Protein AF-A0A7W9W8P9-F1 (afdb_monomer_lite)

pLDDT: mean 71.67, std 17.8, range [28.78, 95.88]

Organism: Armatimonas rosea (NCBI:txid685828)

Foldseek 3Di:
DDDDDDDDDDDDDDPPDDDDADPWKKFKDQPVGHGQWDDPFLATAGEIESDQVVRVVCVVVSCVVPVPSPDIHMDIDDLVNVVLRHQWYWYQYPVRDTDIDGSDPPPPPPPVLAAADAQWFKFKFFAWDDDDPPDPDIDGGDGDWDQDPVPRATAGETERDDVVRVVVQVVCCVVPVTDMDMDIDGLVPDDQRHWHFYQYPSRDTDIGRSVSNVVRND

Sequence (218 aa):
MSDELPAPDGFPELPPAPPELPDTLYTIRYDYGTPFSYGPIGQEVAWVFASEELAQSSIAEALEAEPDAGELSASEVTLEELADRFPMVLFVDTTGNLWPLVLQQAEPLESPDDTPLPDEPYALFVHGGGIDRYLEEPREGDWVVHRDDDEEIDYVLFFEDLDTAEQILADFIEATGESAEVRRTRADTLTEDQGVRYYHASGHIEDLPRKEYLRRCR

Secondary structure (DSSP, 8-state):
----PPP-S-PPPPPPPPPPPPSSEEEEEETTSPBPEESSTTS-EEEEESSHHHHHHHHHHHHHH-TTS--EEEEEE-HHHHHTT-SEEEEE-TTS-EEEEE-S-------GGGPPPPSS-EEEEETT--S-TT-SS--S-EEPEEEPTTT--EEEEEESSHHHHHHHHHHHHHHH---EEEEE--GGG--TTEEEEEE-TTS-EEEEEHHHHHHHT-

Radius of gyration: 22.75 Å; chains: 1; bounding box: 57×68×53 Å

Structure (mmCIF, N/CA/C/O backbone):
data_AF-A0A7W9W8P9-F1
#
_entry.id   AF-A0A7W9W8P9-F1
#
loop_
_atom_site.group_PDB
_atom_site.id
_atom_site.type_symbol
_atom_site.label_atom_id
_atom_site.label_alt_id
_atom_site.label_comp_id
_atom_site.label_asym_id
_atom_site.label_entity_id
_atom_site.label_seq_id
_atom_site.pdbx_PDB_ins_code
_atom_site.Cartn_x
_atom_site.Cartn_y
_atom_site.Cartn_z
_atom_site.occupancy
_atom_site.B_iso_or_equiv
_atom_site.auth_seq_id
_atom_site.auth_comp_id
_atom_site.auth_asym_id
_atom_site.auth_atom_id
_atom_site.pdbx_PDB_model_num
ATOM 1 N N . MET A 1 1 ? 43.157 -41.659 16.996 1.00 40.56 1 MET A N 1
ATOM 2 C CA . MET A 1 1 ? 43.062 -40.389 17.734 1.00 40.56 1 MET A CA 1
ATOM 3 C C . MET A 1 1 ? 42.411 -39.434 16.767 1.00 40.56 1 MET A C 1
ATOM 5 O O . MET A 1 1 ? 43.063 -39.038 15.813 1.00 40.56 1 MET A O 1
ATOM 9 N N . SER A 1 2 ? 41.099 -39.271 16.894 1.00 39.62 2 SER A N 1
ATOM 10 C CA . SER A 1 2 ? 40.335 -38.346 16.065 1.00 39.62 2 SER A CA 1
ATOM 11 C C . SER A 1 2 ? 40.259 -37.052 16.858 1.00 39.62 2 SER A C 1
ATOM 13 O O . SER A 1 2 ? 39.676 -37.048 17.938 1.00 39.62 2 SER A O 1
ATOM 15 N N . ASP A 1 3 ? 40.937 -36.018 16.370 1.00 44.12 3 ASP A N 1
ATOM 16 C CA . ASP A 1 3 ? 40.757 -34.644 16.828 1.00 44.12 3 ASP A CA 1
ATOM 17 C C . ASP A 1 3 ? 39.321 -34.222 16.484 1.00 44.12 3 ASP A C 1
ATOM 19 O O . ASP A 1 3 ? 38.992 -34.006 15.316 1.00 44.12 3 ASP A O 1
ATOM 23 N N . GLU A 1 4 ? 38.448 -34.161 17.490 1.00 45.56 4 GLU A N 1
ATOM 24 C CA . GLU A 1 4 ? 37.222 -33.369 17.413 1.00 45.56 4 GLU A CA 1
ATOM 25 C C . GLU A 1 4 ? 37.638 -31.897 17.442 1.00 45.56 4 GLU A C 1
ATOM 27 O O . GLU A 1 4 ? 38.143 -31.394 18.447 1.00 45.56 4 GLU A O 1
ATOM 32 N N . LEU A 1 5 ? 37.469 -31.213 16.311 1.00 45.84 5 LEU A N 1
ATOM 33 C CA . LEU A 1 5 ? 37.564 -29.760 16.262 1.00 45.84 5 LEU A CA 1
ATOM 34 C C . LEU A 1 5 ? 36.451 -29.175 17.149 1.00 45.84 5 LEU A C 1
ATOM 36 O O . LEU A 1 5 ? 35.310 -29.631 17.041 1.00 45.84 5 LEU A O 1
ATOM 40 N N . PRO A 1 6 ? 36.737 -28.176 18.004 1.00 48.69 6 PRO A N 1
ATOM 41 C CA . PRO A 1 6 ? 35.694 -27.506 18.766 1.00 48.69 6 PRO A CA 1
ATOM 42 C C . PRO A 1 6 ? 34.707 -26.848 17.798 1.00 48.69 6 PRO A C 1
ATOM 44 O O . PRO A 1 6 ? 35.115 -26.180 16.842 1.00 48.69 6 PRO A O 1
ATOM 47 N N . ALA A 1 7 ? 33.412 -27.059 18.037 1.00 48.22 7 ALA A N 1
ATOM 48 C CA . ALA A 1 7 ? 32.367 -26.330 17.335 1.00 48.22 7 ALA A CA 1
ATOM 49 C C . ALA A 1 7 ? 32.608 -24.821 17.533 1.00 48.22 7 ALA A C 1
ATOM 51 O O . ALA A 1 7 ? 32.905 -24.408 18.656 1.00 48.22 7 ALA A O 1
ATOM 52 N N . PRO A 1 8 ? 32.546 -24.001 16.471 1.00 44.84 8 PRO A N 1
ATOM 53 C CA . PRO A 1 8 ? 32.731 -22.567 16.609 1.00 44.84 8 PRO A CA 1
ATOM 54 C C . PRO A 1 8 ? 31.599 -21.988 17.466 1.00 44.84 8 PRO A C 1
ATOM 56 O O . PRO A 1 8 ? 30.437 -21.991 17.057 1.00 44.84 8 PRO A O 1
ATOM 59 N N . ASP A 1 9 ? 31.954 -21.496 18.654 1.00 50.25 9 ASP A N 1
ATOM 60 C CA . ASP A 1 9 ? 31.123 -20.588 19.441 1.00 50.25 9 ASP A CA 1
ATOM 61 C C . ASP A 1 9 ? 30.829 -19.349 18.585 1.00 50.25 9 ASP A C 1
ATOM 63 O O . ASP A 1 9 ? 31.749 -18.614 18.216 1.00 50.25 9 ASP A O 1
ATOM 67 N N . GLY A 1 10 ? 29.557 -19.128 18.248 1.00 44.62 10 GLY A N 1
ATOM 68 C CA . GLY A 1 10 ? 29.134 -17.923 17.528 1.00 44.62 10 GLY A CA 1
ATOM 69 C C . GLY A 1 10 ? 28.178 -18.124 16.356 1.00 44.62 10 GLY A C 1
ATOM 70 O O . GLY A 1 10 ? 28.151 -17.275 15.467 1.00 44.62 10 GLY A O 1
ATOM 71 N N . PHE A 1 11 ? 27.377 -19.193 16.325 1.00 39.25 11 PHE A N 1
ATOM 72 C CA . PHE A 1 11 ? 26.148 -19.115 15.535 1.00 39.25 11 PHE A CA 1
ATOM 73 C C . PHE A 1 11 ? 25.210 -18.109 16.216 1.00 39.25 11 PHE A C 1
ATOM 75 O O . PHE A 1 11 ? 25.044 -18.210 17.435 1.00 39.25 11 PHE A O 1
ATOM 82 N N . PRO A 1 12 ? 24.622 -17.138 15.485 1.00 38.53 12 PRO A N 1
ATOM 83 C CA . PRO A 1 12 ? 23.528 -16.352 16.038 1.00 38.53 12 PRO A CA 1
ATOM 84 C C . PRO A 1 12 ? 22.486 -17.337 16.562 1.00 38.53 12 PRO A C 1
ATOM 86 O O . PRO A 1 12 ? 22.187 -18.328 15.886 1.00 38.53 12 PRO A O 1
ATOM 89 N N . GLU A 1 13 ? 22.008 -17.113 17.789 1.00 43.75 13 GLU A N 1
ATOM 90 C CA . GLU A 1 13 ? 20.882 -17.874 18.322 1.00 43.75 13 GLU A CA 1
ATOM 91 C C . GLU A 1 13 ? 19.808 -17.900 17.236 1.00 43.75 13 GLU A C 1
ATOM 93 O O . GLU A 1 13 ? 19.491 -16.864 16.642 1.00 43.75 13 GLU A O 1
ATOM 98 N N . LEU A 1 14 ? 19.337 -19.106 16.897 1.00 38.88 14 LEU A N 1
ATOM 99 C CA . LEU A 1 14 ? 18.227 -19.253 15.963 1.00 38.88 14 LEU A CA 1
ATOM 100 C C . LEU A 1 14 ? 17.126 -18.287 16.415 1.00 38.88 14 LEU A C 1
ATOM 102 O O . LEU A 1 14 ? 16.893 -18.207 17.628 1.00 38.88 14 LEU A O 1
ATOM 106 N N . PRO A 1 15 ? 16.485 -17.548 15.488 1.00 48.19 15 PRO A N 1
ATOM 107 C CA . PRO A 1 15 ? 15.411 -16.647 15.865 1.00 48.19 15 PRO A CA 1
ATOM 108 C C . PRO A 1 15 ? 14.427 -17.430 16.740 1.00 48.19 15 PRO A C 1
ATOM 110 O O . PRO A 1 15 ? 14.167 -18.607 16.446 1.00 48.19 15 PRO A O 1
ATOM 113 N N . PRO A 1 16 ? 13.958 -16.837 17.850 1.00 57.34 16 PRO A N 1
ATOM 114 C CA . PRO A 1 16 ? 13.063 -17.533 18.757 1.00 57.34 16 PRO A CA 1
ATOM 115 C C . PRO A 1 16 ? 11.879 -18.091 17.960 1.00 57.34 16 PRO A C 1
ATOM 117 O O . PRO A 1 16 ? 11.466 -17.515 16.953 1.00 57.34 16 PRO A O 1
ATOM 120 N N . ALA A 1 17 ? 11.389 -19.269 18.353 1.00 57.03 17 ALA A N 1
ATOM 121 C CA . ALA A 1 17 ? 10.249 -19.876 17.675 1.00 57.03 17 ALA A CA 1
ATOM 122 C C . ALA A 1 17 ? 9.079 -18.874 17.650 1.00 57.03 17 ALA A C 1
ATOM 124 O O . ALA A 1 17 ? 8.892 -18.174 18.651 1.00 57.03 17 ALA A O 1
ATOM 125 N N . PRO A 1 18 ? 8.316 -18.790 16.543 1.00 61.03 18 PRO A N 1
ATOM 126 C CA . PRO A 1 18 ? 7.194 -17.868 16.458 1.00 61.03 18 PRO A CA 1
ATOM 127 C C . PRO A 1 18 ? 6.224 -18.126 17.621 1.00 61.03 18 PRO A C 1
ATOM 129 O O . PRO A 1 18 ? 6.000 -19.291 17.975 1.00 61.03 18 PRO A O 1
ATOM 132 N N . PRO A 1 19 ? 5.678 -17.068 18.240 1.00 73.06 19 PRO A N 1
ATOM 133 C CA . PRO A 1 19 ? 4.784 -17.203 19.376 1.00 73.06 19 PRO A CA 1
ATOM 134 C C . PRO A 1 19 ? 3.497 -17.900 18.936 1.00 73.06 19 PRO A C 1
ATOM 136 O O . PRO A 1 19 ? 3.031 -17.725 17.808 1.00 73.06 19 PRO A O 1
ATOM 139 N N . GLU A 1 20 ? 2.901 -18.680 19.838 1.00 81.12 20 GLU A N 1
ATOM 140 C CA . GLU A 1 20 ? 1.523 -19.124 19.639 1.00 81.12 20 GLU A CA 1
ATOM 141 C C . GLU A 1 20 ? 0.617 -17.890 19.618 1.00 81.12 20 GLU A C 1
ATOM 143 O O . GLU A 1 20 ? 0.662 -17.055 20.527 1.00 81.12 20 GLU A O 1
ATOM 148 N N . LEU A 1 21 ? -0.175 -17.757 18.555 1.00 85.12 21 LEU A N 1
ATOM 149 C CA . LEU A 1 21 ? -1.094 -16.638 18.413 1.00 85.12 21 LEU A CA 1
ATOM 150 C C . LEU A 1 21 ? -2.281 -16.813 19.368 1.00 85.12 21 LEU A C 1
ATOM 152 O O . LEU A 1 21 ? -2.798 -17.927 19.488 1.00 85.12 21 LEU A O 1
ATOM 156 N N . PRO A 1 22 ? -2.731 -15.740 20.037 1.00 85.88 22 PRO A N 1
ATOM 157 C CA . PRO A 1 22 ? -3.942 -15.789 20.843 1.00 85.88 22 PRO A CA 1
ATOM 158 C C . PRO A 1 22 ? -5.186 -15.988 19.965 1.00 85.88 22 PRO A C 1
ATOM 160 O O . PRO A 1 22 ? -5.206 -15.612 18.794 1.00 85.88 22 PRO A O 1
ATOM 163 N N . ASP A 1 23 ? -6.254 -16.524 20.566 1.00 83.69 23 ASP A N 1
ATOM 164 C CA . ASP A 1 23 ? -7.549 -16.744 19.895 1.00 83.69 23 ASP A CA 1
ATOM 165 C C . ASP A 1 23 ? -8.208 -15.440 19.413 1.00 83.69 23 ASP A C 1
ATOM 167 O O . ASP A 1 23 ? -9.091 -15.456 18.557 1.00 83.69 23 ASP A O 1
ATOM 171 N N . THR A 1 24 ? -7.818 -14.306 19.996 1.00 91.00 24 THR A N 1
ATOM 172 C CA . THR A 1 24 ? -8.344 -12.980 19.670 1.00 91.00 24 THR A CA 1
ATOM 173 C C . THR A 1 24 ? -7.184 -12.033 19.435 1.00 91.00 24 THR A C 1
ATOM 175 O O . THR A 1 24 ? -6.288 -11.915 20.272 1.00 91.00 24 THR A O 1
ATOM 178 N N . LEU A 1 25 ? -7.218 -11.364 18.290 1.00 94.38 25 LEU A N 1
ATOM 179 C CA . LEU A 1 25 ? -6.218 -10.404 17.859 1.00 94.38 25 LEU A CA 1
ATOM 180 C C . LEU A 1 25 ? -6.859 -9.027 17.758 1.00 94.38 25 LEU A C 1
ATOM 182 O O . LEU A 1 25 ? -8.061 -8.904 17.518 1.00 94.38 25 LEU A O 1
ATOM 186 N N . TYR A 1 26 ? -6.040 -7.997 17.926 1.00 95.88 26 TYR A N 1
ATOM 187 C CA . TYR A 1 26 ? -6.480 -6.611 17.863 1.00 95.88 26 TYR A CA 1
ATOM 188 C C . TYR A 1 26 ? -5.662 -5.840 16.837 1.00 95.88 26 TYR A C 1
ATOM 190 O O . TYR A 1 26 ? -4.506 -6.160 16.594 1.00 95.88 26 TYR A O 1
ATOM 198 N N . THR A 1 27 ? -6.240 -4.808 16.244 1.00 95.25 27 THR A N 1
ATOM 199 C CA . THR A 1 27 ? -5.530 -3.850 15.392 1.00 95.25 27 THR A CA 1
ATOM 200 C C . THR A 1 27 ? -5.979 -2.435 15.731 1.00 95.25 27 THR A C 1
ATOM 202 O O . THR A 1 27 ? -7.024 -2.238 16.362 1.00 95.25 27 THR A O 1
ATOM 205 N N . ILE A 1 28 ? -5.180 -1.452 15.333 1.00 94.19 28 ILE A N 1
ATOM 206 C CA . ILE A 1 28 ? -5.564 -0.043 15.382 1.00 94.19 28 ILE A CA 1
ATOM 207 C C . ILE A 1 28 ? -6.275 0.260 14.064 1.00 94.19 28 ILE A C 1
ATOM 209 O O . ILE A 1 28 ? -5.798 -0.149 13.012 1.00 94.19 28 ILE A O 1
ATOM 213 N N . ARG A 1 29 ? -7.420 0.938 14.103 1.00 90.69 29 ARG A N 1
ATOM 214 C CA . ARG A 1 29 ? -8.179 1.341 12.915 1.00 90.69 29 ARG A CA 1
ATOM 215 C C . ARG A 1 29 ? -8.434 2.838 12.916 1.00 90.69 29 ARG A C 1
ATOM 217 O O . ARG A 1 29 ? -8.642 3.423 13.981 1.00 90.69 29 ARG A O 1
ATOM 224 N N . TYR A 1 30 ? -8.499 3.405 11.718 1.00 85.19 30 TYR A N 1
ATOM 225 C CA . TYR A 1 30 ? -9.109 4.709 11.485 1.00 85.19 30 TYR A CA 1
ATOM 226 C C . TYR A 1 30 ? -10.620 4.656 11.776 1.00 85.19 30 TYR A C 1
ATOM 228 O O . TYR A 1 30 ? -11.230 3.581 11.799 1.00 85.19 30 TYR A O 1
ATOM 236 N N . ASP A 1 31 ? -11.244 5.815 11.965 1.00 82.06 31 ASP A N 1
ATOM 237 C CA . ASP A 1 31 ? -12.684 5.977 12.213 1.00 82.06 31 ASP A CA 1
ATOM 238 C C . ASP A 1 31 ? -13.577 5.396 11.096 1.00 82.06 31 ASP A C 1
ATOM 240 O O . ASP A 1 31 ? -14.677 4.906 11.365 1.00 82.06 31 ASP A O 1
ATOM 244 N N . TYR A 1 32 ? -13.087 5.362 9.855 1.00 77.31 32 TYR A N 1
ATOM 245 C CA . TYR A 1 32 ? -13.731 4.697 8.715 1.00 77.31 32 TYR A CA 1
ATOM 246 C C . TYR A 1 32 ? -13.494 3.171 8.650 1.00 77.31 32 TYR A C 1
ATOM 248 O O . TYR A 1 32 ? -13.954 2.514 7.715 1.00 77.31 32 TYR A O 1
ATOM 256 N N . GLY A 1 33 ? -12.836 2.577 9.655 1.00 75.81 33 GLY A N 1
ATOM 257 C CA . GLY A 1 33 ? -12.759 1.125 9.869 1.00 75.81 33 GLY A CA 1
ATOM 258 C C . GLY A 1 33 ? -11.600 0.403 9.172 1.00 75.81 33 GLY A C 1
ATOM 259 O O . GLY A 1 33 ? -11.506 -0.826 9.270 1.00 75.81 33 GLY A O 1
ATOM 260 N N . THR A 1 34 ? -10.715 1.137 8.503 1.00 82.00 34 THR A N 1
ATOM 261 C CA . THR A 1 34 ? -9.504 0.599 7.865 1.00 82.00 34 THR A CA 1
ATOM 262 C C . THR A 1 34 ? -8.400 0.364 8.902 1.00 82.00 34 THR A C 1
ATOM 264 O O . THR A 1 34 ? -8.221 1.222 9.766 1.00 82.00 34 THR A O 1
ATOM 267 N N . PRO A 1 35 ? -7.650 -0.754 8.848 1.00 86.12 35 PRO A N 1
ATOM 268 C CA . PRO A 1 35 ? -6.481 -0.957 9.703 1.00 86.12 35 PRO A CA 1
ATOM 269 C C . PRO A 1 35 ? -5.397 0.095 9.465 1.00 86.12 35 PRO A C 1
ATOM 271 O O . PRO A 1 35 ? -5.088 0.424 8.323 1.00 86.12 35 PRO A O 1
ATOM 274 N N . PHE A 1 36 ? -4.801 0.579 10.548 1.00 84.88 36 PHE A N 1
ATOM 275 C CA . PHE A 1 36 ? -3.601 1.397 10.519 1.00 84.88 36 PHE A CA 1
ATOM 276 C C . PHE A 1 36 ? -2.436 0.556 9.994 1.00 84.88 36 PHE A C 1
ATOM 278 O O . PHE A 1 36 ? -2.164 -0.548 10.488 1.00 84.88 36 PHE A O 1
ATOM 285 N N . SER A 1 37 ? -1.748 1.081 8.989 1.00 85.06 37 SER A N 1
ATOM 286 C CA . SER A 1 37 ? -0.646 0.401 8.323 1.00 85.06 37 SER A CA 1
ATOM 287 C C . SER A 1 37 ? 0.485 1.362 8.016 1.00 85.06 37 SER A C 1
ATOM 289 O O . SER A 1 37 ? 0.267 2.552 7.829 1.00 85.06 37 SER A O 1
ATOM 291 N N . TYR A 1 38 ? 1.699 0.827 7.936 1.00 72.75 38 TYR A N 1
ATOM 292 C CA . TYR A 1 38 ? 2.885 1.599 7.593 1.00 72.75 38 TYR A CA 1
ATOM 293 C C . TYR A 1 38 ? 3.541 1.043 6.334 1.00 72.75 38 TYR A C 1
ATOM 295 O O . TYR A 1 38 ? 3.633 -0.174 6.173 1.00 72.75 38 TYR A O 1
ATOM 303 N N . GLY A 1 39 ? 4.038 1.928 5.476 1.00 64.19 39 GLY A N 1
ATOM 304 C CA . GLY A 1 39 ? 4.754 1.570 4.254 1.00 64.19 39 GLY A CA 1
ATOM 305 C C . GLY A 1 39 ? 4.183 2.259 3.016 1.00 64.19 39 GLY A C 1
ATOM 306 O O . GLY A 1 39 ? 3.125 2.884 3.089 1.00 64.19 39 GLY A O 1
ATOM 307 N N . PRO A 1 40 ? 4.891 2.180 1.878 1.00 52.88 40 PRO A N 1
ATOM 308 C CA . PRO A 1 40 ? 4.353 2.656 0.615 1.00 52.88 40 PRO A CA 1
ATOM 309 C C . PRO A 1 40 ? 3.135 1.812 0.215 1.00 52.88 40 PRO A C 1
ATOM 311 O O . PRO A 1 40 ? 3.049 0.629 0.555 1.00 52.88 40 PRO A O 1
ATOM 314 N N . ILE A 1 41 ? 2.208 2.427 -0.524 1.00 54.69 41 ILE A N 1
ATOM 315 C CA . ILE A 1 41 ? 1.018 1.766 -1.083 1.00 54.69 41 ILE A CA 1
ATOM 316 C C . ILE A 1 41 ? 1.440 0.447 -1.751 1.00 54.69 41 ILE A C 1
ATOM 318 O O . ILE A 1 41 ? 2.470 0.393 -2.418 1.00 54.69 41 ILE A O 1
ATOM 322 N N . GLY A 1 42 ? 0.699 -0.640 -1.526 1.00 55.47 42 GLY A N 1
ATOM 323 C CA . GLY A 1 42 ? 1.027 -1.960 -2.087 1.00 55.47 42 GLY A CA 1
ATOM 324 C C . GLY A 1 42 ? 2.121 -2.749 -1.350 1.00 55.47 42 GLY A C 1
ATOM 325 O O . GLY A 1 42 ? 2.296 -3.942 -1.591 1.00 55.47 42 GLY A O 1
ATOM 326 N N . GLN A 1 43 ? 2.832 -2.120 -0.409 1.00 62.88 43 GLN A N 1
ATOM 327 C CA . GLN A 1 43 ? 3.733 -2.781 0.548 1.00 62.88 43 GLN A CA 1
ATOM 328 C C . GLN A 1 43 ? 3.386 -2.412 1.996 1.00 62.88 43 GLN A C 1
ATOM 330 O O . GLN A 1 43 ? 4.227 -2.483 2.893 1.00 62.88 43 GLN A O 1
ATOM 335 N N . GLU A 1 44 ? 2.143 -1.988 2.211 1.00 75.62 44 GLU A N 1
ATOM 336 C CA . GLU A 1 44 ? 1.617 -1.623 3.516 1.00 75.62 44 GLU A CA 1
ATOM 337 C C . GLU A 1 44 ? 1.708 -2.817 4.473 1.00 75.62 44 GLU A C 1
ATOM 339 O O . GLU A 1 44 ? 1.385 -3.956 4.127 1.00 75.62 44 GLU A O 1
ATOM 344 N N . VAL A 1 45 ? 2.118 -2.547 5.708 1.00 79.56 45 VAL A N 1
ATOM 345 C CA . VAL A 1 45 ? 2.182 -3.543 6.773 1.00 79.56 45 VAL A CA 1
ATOM 346 C C . VAL A 1 45 ? 1.251 -3.116 7.894 1.00 79.56 45 VAL A C 1
ATOM 348 O O . VAL A 1 45 ? 1.472 -2.090 8.542 1.00 79.56 45 VAL A O 1
ATOM 351 N N . ALA A 1 46 ? 0.205 -3.907 8.131 1.00 87.25 46 ALA A N 1
ATOM 352 C CA . ALA A 1 46 ? -0.703 -3.681 9.248 1.00 87.25 46 ALA A CA 1
ATOM 353 C C . ALA A 1 46 ? -0.111 -4.196 10.565 1.00 87.25 46 ALA A C 1
ATOM 355 O O . ALA A 1 46 ? 0.630 -5.186 10.600 1.00 87.25 46 ALA A O 1
ATOM 356 N N . TRP A 1 47 ? -0.473 -3.531 11.660 1.00 89.94 47 TRP A N 1
ATOM 357 C CA . TRP A 1 47 ? -0.084 -3.928 13.011 1.00 89.94 47 TRP A CA 1
ATOM 358 C C . TRP A 1 47 ? -1.186 -4.747 13.670 1.00 89.94 47 TRP A C 1
ATOM 360 O O . TRP A 1 47 ? -2.361 -4.373 13.657 1.00 89.94 47 TRP A O 1
ATOM 370 N N . VAL A 1 48 ? -0.795 -5.860 14.280 1.00 93.31 48 VAL A N 1
ATOM 371 C CA . VAL A 1 48 ? -1.688 -6.768 14.994 1.00 93.31 48 VAL A CA 1
ATOM 372 C C . VAL A 1 48 ? -1.151 -6.975 16.400 1.00 93.31 48 VAL A C 1
ATOM 374 O O . VAL A 1 48 ? 0.037 -7.189 16.589 1.00 93.31 48 VAL A O 1
ATOM 377 N N . PHE A 1 49 ? -2.011 -6.938 17.403 1.00 94.62 49 PHE A N 1
ATOM 378 C CA . PHE A 1 49 ? -1.638 -6.962 18.809 1.00 94.62 49 PHE A CA 1
ATOM 379 C C . PHE A 1 49 ? -2.276 -8.157 19.506 1.00 94.62 49 PHE A C 1
ATOM 381 O O . PHE A 1 49 ? -3.423 -8.521 19.235 1.00 94.62 49 PHE A O 1
ATOM 388 N N . ALA A 1 50 ? -1.543 -8.738 20.453 1.00 93.38 50 ALA A N 1
ATOM 389 C CA . ALA A 1 50 ? -2.022 -9.851 21.266 1.00 93.38 50 ALA A CA 1
ATOM 390 C C . ALA A 1 50 ? -3.141 -9.470 22.255 1.00 93.38 50 ALA A C 1
ATOM 392 O O . ALA A 1 50 ? -3.790 -10.356 22.811 1.00 93.38 50 ALA A O 1
ATOM 393 N N . SER A 1 51 ? -3.350 -8.176 22.523 1.00 93.62 51 SER A N 1
ATOM 394 C CA . SER A 1 51 ? -4.401 -7.688 23.419 1.00 93.62 51 SER A CA 1
ATOM 395 C C . SER A 1 51 ? -4.884 -6.285 23.046 1.00 93.62 51 SER A C 1
ATOM 397 O O . SER A 1 51 ? -4.151 -5.494 22.450 1.00 93.62 51 SER A O 1
ATOM 399 N N . GLU A 1 52 ? -6.114 -5.965 23.456 1.00 94.88 52 GLU A N 1
ATOM 400 C CA . GLU A 1 52 ? -6.706 -4.635 23.279 1.00 94.88 52 GLU A CA 1
ATOM 401 C C . GLU A 1 52 ? -5.894 -3.549 23.996 1.00 94.88 52 GLU A C 1
ATOM 403 O O . GLU A 1 52 ? -5.665 -2.482 23.441 1.00 94.88 52 GLU A O 1
ATOM 408 N N . GLU A 1 53 ? -5.417 -3.831 25.213 1.00 94.00 53 GLU A N 1
ATOM 409 C CA . GLU A 1 53 ? -4.626 -2.890 26.018 1.00 94.00 53 GLU A CA 1
ATOM 410 C C . GLU A 1 53 ? -3.336 -2.477 25.301 1.00 94.00 53 GLU A C 1
ATOM 412 O O . GLU A 1 53 ? -2.989 -1.296 25.295 1.00 94.00 53 GLU A O 1
ATOM 417 N N . LEU A 1 54 ? -2.658 -3.428 24.645 1.00 93.50 54 LEU A N 1
ATOM 418 C CA . LEU A 1 54 ? -1.469 -3.131 23.849 1.00 93.50 54 LEU A CA 1
ATOM 419 C C . LEU A 1 54 ? -1.816 -2.248 22.654 1.00 93.50 54 LEU A C 1
ATOM 421 O O . LEU A 1 54 ? -1.204 -1.193 22.497 1.00 93.50 54 LEU A O 1
ATOM 425 N N . ALA A 1 55 ? -2.838 -2.623 21.880 1.00 93.00 55 ALA A N 1
ATOM 426 C CA . ALA A 1 55 ? -3.299 -1.825 20.747 1.00 93.00 55 ALA A CA 1
ATOM 427 C C . ALA A 1 55 ? -3.662 -0.392 21.175 1.00 93.00 55 ALA A C 1
ATOM 429 O O . ALA A 1 55 ? -3.222 0.564 20.546 1.00 93.00 55 ALA A O 1
ATOM 430 N N . GLN A 1 56 ? -4.396 -0.229 22.283 1.00 94.50 56 GLN A N 1
ATOM 431 C CA . GLN A 1 56 ? -4.752 1.082 22.834 1.00 94.50 56 GLN A CA 1
ATOM 432 C C . GLN A 1 56 ? -3.519 1.885 23.264 1.00 94.50 56 GLN A C 1
ATOM 434 O O . GLN A 1 56 ? -3.443 3.083 22.996 1.00 94.50 56 GLN A O 1
ATOM 439 N N . SER A 1 57 ? -2.546 1.240 23.915 1.00 93.06 57 SER A N 1
ATOM 440 C CA . SER A 1 57 ? -1.317 1.904 24.361 1.00 93.06 57 SER A CA 1
ATOM 441 C C . SER A 1 57 ? -0.439 2.386 23.200 1.00 93.06 57 SER A C 1
ATOM 443 O O . SER A 1 57 ? 0.246 3.396 23.341 1.00 93.06 57 SER A O 1
ATOM 445 N N . SER A 1 58 ? -0.526 1.725 22.042 1.00 91.56 58 SER A N 1
ATOM 446 C CA . SER A 1 58 ? 0.222 2.064 20.827 1.00 91.56 58 SER A CA 1
ATOM 447 C C . SER A 1 58 ? -0.460 3.118 19.945 1.00 91.56 58 SER A C 1
ATOM 449 O O . SER A 1 58 ? 0.160 3.598 19.001 1.00 91.56 58 SER A O 1
ATOM 451 N N . ILE A 1 59 ? -1.696 3.544 20.249 1.00 92.31 59 ILE A N 1
ATOM 452 C CA . ILE A 1 59 ? -2.390 4.596 19.477 1.00 92.31 59 ILE A CA 1
ATOM 453 C C . ILE A 1 59 ? -1.607 5.912 19.495 1.00 92.31 59 ILE A C 1
ATOM 455 O O . ILE A 1 59 ? -1.530 6.595 18.479 1.00 92.31 59 ILE A O 1
ATOM 459 N N . ALA A 1 60 ? -1.012 6.275 20.635 1.00 89.38 60 ALA A N 1
ATOM 460 C CA . ALA A 1 60 ? -0.225 7.501 20.730 1.00 89.38 60 ALA A CA 1
ATOM 461 C C . ALA A 1 60 ? 0.988 7.467 19.786 1.00 89.38 60 ALA A C 1
ATOM 463 O O . ALA A 1 60 ? 1.246 8.449 19.101 1.00 89.38 60 ALA A O 1
ATOM 464 N N . GLU A 1 61 ? 1.679 6.328 19.704 1.00 87.19 61 GLU A N 1
ATOM 465 C CA . GLU A 1 61 ? 2.813 6.138 18.791 1.00 87.19 61 GLU A CA 1
ATOM 466 C C . GLU A 1 61 ? 2.360 6.144 17.322 1.00 87.19 61 GLU A C 1
ATOM 468 O O . GLU A 1 61 ? 3.019 6.749 16.479 1.00 87.19 61 GLU A O 1
ATOM 473 N N . ALA A 1 62 ? 1.204 5.545 17.017 1.00 85.94 62 ALA A N 1
ATOM 474 C CA . ALA A 1 62 ? 0.608 5.596 15.682 1.00 85.94 62 ALA A CA 1
ATOM 475 C C . ALA A 1 62 ? 0.276 7.039 15.253 1.00 85.94 62 ALA A C 1
ATOM 477 O O . ALA A 1 62 ? 0.607 7.438 14.141 1.00 85.94 62 ALA A O 1
ATOM 478 N N . LEU A 1 63 ? -0.293 7.850 16.153 1.00 86.25 63 LEU A N 1
ATOM 479 C CA . LEU A 1 63 ? -0.562 9.274 15.909 1.00 86.25 63 LEU A CA 1
ATOM 480 C C . LEU A 1 63 ? 0.717 10.118 15.820 1.00 86.25 63 LEU A C 1
ATOM 482 O O . LEU A 1 63 ? 0.731 11.139 15.143 1.00 86.25 63 LEU A O 1
ATOM 486 N N . GLU A 1 64 ? 1.797 9.737 16.504 1.00 85.38 64 GLU A N 1
ATOM 487 C CA . GLU A 1 64 ? 3.096 10.399 16.333 1.00 85.38 64 GLU A CA 1
ATOM 488 C C . GLU A 1 64 ? 3.707 10.104 14.956 1.00 85.38 64 GLU A C 1
ATOM 490 O O . GLU A 1 64 ? 4.330 10.989 14.365 1.00 85.38 64 GLU A O 1
ATOM 495 N N . ALA A 1 65 ? 3.517 8.885 14.442 1.00 79.62 65 ALA A N 1
ATOM 496 C CA . ALA A 1 65 ? 3.957 8.493 13.106 1.00 79.62 65 ALA A CA 1
ATOM 497 C C . ALA A 1 65 ? 3.105 9.131 11.997 1.00 79.62 65 ALA A C 1
ATOM 499 O O . ALA A 1 65 ? 3.649 9.521 10.964 1.00 79.62 65 ALA A O 1
ATOM 500 N N . GLU A 1 66 ? 1.797 9.277 12.221 1.00 78.50 66 GLU A N 1
ATOM 501 C CA . GLU A 1 66 ? 0.854 9.885 11.281 1.00 78.50 66 GLU A CA 1
ATOM 502 C C . GLU A 1 66 ? -0.047 10.915 11.998 1.00 78.50 66 GLU A C 1
ATOM 504 O O . GLU A 1 66 ? -1.177 10.611 12.387 1.00 78.50 66 GLU A O 1
ATOM 509 N N . PRO A 1 67 ? 0.432 12.162 12.185 1.00 79.25 67 PRO A N 1
ATOM 510 C CA . PRO A 1 67 ? -0.289 13.196 12.941 1.00 79.25 67 PRO A CA 1
ATOM 511 C C . PRO A 1 67 ? -1.647 13.583 12.352 1.00 79.25 67 PRO A C 1
ATOM 513 O O . PRO A 1 67 ? -2.512 14.084 13.073 1.00 79.25 67 PRO A O 1
ATOM 516 N N . ASP A 1 68 ? -1.824 13.355 11.051 1.00 78.50 68 ASP A N 1
ATOM 517 C CA . ASP A 1 68 ? -3.028 13.690 10.294 1.00 78.50 68 ASP A CA 1
ATOM 518 C C . ASP A 1 68 ? -4.018 12.509 10.188 1.00 78.50 68 ASP A C 1
ATOM 520 O O . ASP A 1 68 ? -5.080 12.662 9.589 1.00 78.50 68 ASP A O 1
ATOM 524 N N . ALA A 1 69 ? -3.732 11.366 10.833 1.00 74.81 69 ALA A N 1
ATOM 525 C CA . ALA A 1 69 ? -4.557 10.148 10.809 1.00 74.81 69 ALA A CA 1
ATOM 526 C C . ALA A 1 69 ? -5.975 10.314 11.396 1.00 74.81 69 ALA A C 1
ATOM 528 O O . ALA A 1 69 ? -6.820 9.431 11.256 1.00 74.81 69 ALA A O 1
ATOM 529 N N . GLY A 1 70 ? -6.262 11.424 12.079 1.00 82.31 70 GLY A N 1
ATOM 530 C CA . GLY A 1 70 ? -7.560 11.657 12.710 1.00 82.31 70 GLY A CA 1
ATOM 531 C C . GLY A 1 70 ? -7.766 10.819 13.976 1.00 82.31 70 GLY A C 1
ATOM 532 O O . GLY A 1 70 ? -6.882 10.737 14.830 1.00 82.31 70 GLY A O 1
ATOM 533 N N . GLU A 1 71 ? -8.967 10.262 14.157 1.00 88.56 71 GLU A N 1
ATOM 534 C CA . GLU A 1 71 ? -9.299 9.448 15.332 1.00 88.56 71 GLU A CA 1
ATOM 535 C C . GLU A 1 71 ? -8.959 7.973 15.080 1.00 88.56 71 GLU A C 1
ATOM 537 O O . GLU A 1 71 ? -9.476 7.348 14.154 1.00 88.56 71 GLU A O 1
ATOM 542 N N . LEU A 1 72 ? -8.100 7.415 15.936 1.00 91.00 72 LEU A N 1
ATOM 543 C CA . LEU A 1 72 ? -7.702 6.010 15.907 1.00 91.00 72 LEU A CA 1
ATOM 544 C C . LEU A 1 72 ? -8.324 5.245 17.079 1.00 91.00 72 LEU A C 1
ATOM 546 O O . LEU A 1 72 ? -8.440 5.765 18.191 1.00 91.00 72 LEU A O 1
ATOM 550 N N . SER A 1 73 ? -8.682 3.983 16.849 1.00 93.06 73 SER A N 1
ATOM 551 C CA . SER A 1 73 ? -9.256 3.108 17.878 1.00 93.06 73 SER A CA 1
ATOM 552 C C . SER A 1 73 ? -8.743 1.674 17.779 1.00 93.06 73 SER A C 1
ATOM 554 O O . SER A 1 73 ? -8.423 1.187 16.697 1.00 93.06 73 SER A O 1
ATOM 556 N N . ALA A 1 74 ? -8.664 0.983 18.916 1.00 95.75 74 ALA A N 1
ATOM 557 C CA . ALA A 1 74 ? -8.361 -0.442 18.951 1.00 95.75 74 ALA A CA 1
ATOM 558 C C . ALA A 1 74 ? -9.633 -1.259 18.692 1.00 95.75 74 ALA A C 1
ATOM 560 O O . ALA A 1 74 ? -10.700 -0.947 19.221 1.00 95.75 74 ALA A O 1
ATOM 561 N N . SER A 1 75 ? -9.522 -2.322 17.901 1.00 94.06 75 SER A N 1
ATOM 562 C CA . SER A 1 75 ? -10.645 -3.212 17.589 1.00 94.06 75 SER A CA 1
ATOM 563 C C . SER A 1 75 ? -10.171 -4.635 17.335 1.00 94.06 75 SER A C 1
ATOM 565 O O . SER A 1 75 ? -9.015 -4.851 16.973 1.00 94.06 75 SER A O 1
ATOM 567 N N . GLU A 1 76 ? -11.068 -5.600 17.523 1.00 95.50 76 GLU A N 1
ATOM 568 C CA . GLU A 1 76 ? -10.806 -6.993 17.171 1.00 95.50 76 GLU A CA 1
ATOM 569 C C . GLU A 1 76 ? -10.608 -7.154 15.656 1.00 95.50 76 GLU A C 1
ATOM 571 O O . GLU A 1 76 ? -11.175 -6.42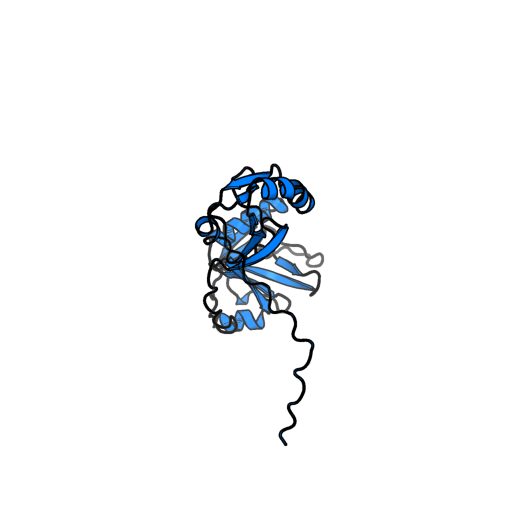4 14.833 1.00 95.50 76 GLU A O 1
ATOM 576 N N . VAL A 1 77 ? -9.776 -8.123 15.287 1.00 92.88 77 VAL A N 1
ATOM 577 C CA . VAL A 1 77 ? -9.490 -8.459 13.896 1.00 92.88 77 VAL A CA 1
ATOM 578 C C . VAL A 1 77 ? -9.177 -9.942 13.763 1.00 92.88 77 VAL A C 1
ATOM 580 O O . VAL A 1 77 ? -8.693 -10.582 14.699 1.00 92.88 77 VAL A O 1
ATOM 583 N N . THR A 1 78 ? -9.420 -10.492 12.579 1.00 89.44 78 THR A N 1
ATOM 584 C CA . THR A 1 78 ? -8.955 -11.831 12.216 1.00 89.44 78 THR A CA 1
ATOM 585 C C . THR A 1 78 ? -7.835 -11.737 11.187 1.00 89.44 78 THR A C 1
ATOM 587 O O . THR A 1 78 ? -7.780 -10.804 10.389 1.00 89.44 78 THR A O 1
ATOM 590 N N . LEU A 1 79 ? -6.929 -12.717 11.173 1.00 86.50 79 LEU A N 1
ATOM 591 C CA . LEU A 1 79 ? -5.904 -12.771 10.127 1.00 86.50 79 LEU A CA 1
ATOM 592 C C . LEU A 1 79 ? -6.511 -12.945 8.730 1.00 86.50 79 LEU A C 1
ATOM 594 O O . LEU A 1 79 ? -5.922 -12.481 7.765 1.00 86.50 79 LEU A O 1
ATOM 598 N N . GLU A 1 80 ? -7.682 -13.580 8.626 1.00 84.25 80 GLU A N 1
ATOM 599 C CA . GLU A 1 80 ? -8.415 -13.741 7.366 1.00 84.25 80 GLU A CA 1
ATOM 600 C C . GLU A 1 80 ? -8.883 -12.388 6.811 1.00 84.25 80 GLU A C 1
ATOM 602 O O . GLU A 1 80 ? -8.665 -12.115 5.639 1.00 84.25 80 GLU A O 1
ATOM 607 N N . GLU A 1 81 ? -9.415 -11.500 7.662 1.00 84.62 81 GLU A N 1
ATOM 608 C CA . GLU A 1 81 ? -9.786 -10.130 7.264 1.00 84.62 81 GLU A CA 1
ATOM 609 C C . GLU A 1 81 ? -8.594 -9.310 6.754 1.00 84.62 81 GLU A C 1
ATOM 611 O O . GLU A 1 81 ? -8.752 -8.463 5.878 1.00 84.62 81 GLU A O 1
ATOM 616 N N . LEU A 1 82 ? -7.405 -9.529 7.320 1.00 84.50 82 LEU A N 1
ATOM 617 C CA . LEU A 1 82 ? -6.195 -8.808 6.924 1.00 84.50 82 LEU A CA 1
ATOM 618 C C . LEU A 1 82 ? -5.540 -9.416 5.688 1.00 84.50 82 LEU A C 1
ATOM 620 O O . LEU A 1 82 ? -4.914 -8.686 4.923 1.00 84.50 82 LEU A O 1
ATOM 624 N N . ALA A 1 83 ? -5.688 -10.725 5.488 1.00 82.00 83 ALA A N 1
ATOM 625 C CA . ALA A 1 83 ? -5.026 -11.444 4.415 1.00 82.00 83 ALA A CA 1
ATOM 626 C C . ALA A 1 83 ? -5.407 -10.909 3.035 1.00 82.00 83 ALA A C 1
ATOM 628 O O . ALA A 1 83 ? -4.553 -10.936 2.166 1.00 82.00 83 ALA A O 1
ATOM 629 N N . ASP A 1 84 ? -6.617 -10.383 2.826 1.00 74.75 84 ASP A N 1
ATOM 630 C CA . ASP A 1 84 ? -7.046 -9.850 1.521 1.00 74.75 84 ASP A CA 1
ATOM 631 C C . ASP A 1 84 ? -6.264 -8.603 1.077 1.00 74.75 84 ASP A C 1
ATOM 633 O O . ASP A 1 84 ? -6.109 -8.370 -0.120 1.00 74.75 84 ASP A O 1
ATOM 637 N N . ARG A 1 85 ? -5.762 -7.804 2.027 1.00 72.19 85 ARG A N 1
ATOM 638 C CA . ARG A 1 85 ? -5.074 -6.533 1.745 1.00 72.19 85 ARG A CA 1
ATOM 639 C C . ARG A 1 85 ? -3.589 -6.562 2.086 1.00 72.19 85 ARG A C 1
ATOM 641 O O . ARG A 1 85 ? -2.797 -5.902 1.423 1.00 72.19 85 ARG A O 1
ATOM 648 N N . PHE A 1 86 ? -3.210 -7.301 3.122 1.00 80.00 86 PHE A N 1
ATOM 649 C CA . PHE A 1 86 ? -1.862 -7.282 3.668 1.00 80.00 86 PHE A CA 1
ATOM 650 C C . PHE A 1 86 ? -1.185 -8.638 3.433 1.00 80.00 86 PHE A C 1
ATOM 652 O O . PHE A 1 86 ? -1.550 -9.624 4.082 1.00 80.00 86 PHE A O 1
ATOM 659 N N . PRO A 1 87 ? -0.161 -8.722 2.560 1.00 75.06 87 PRO A N 1
ATOM 660 C CA . PRO A 1 87 ? 0.589 -9.967 2.372 1.00 75.06 87 PRO A CA 1
ATOM 661 C C . PRO A 1 87 ? 1.339 -10.375 3.652 1.00 75.06 87 PRO A C 1
ATOM 663 O O . PRO A 1 87 ? 1.588 -11.560 3.898 1.00 75.06 87 PRO A O 1
ATOM 666 N N . MET A 1 88 ? 1.668 -9.391 4.495 1.00 80.88 88 MET A N 1
ATOM 667 C CA . MET A 1 88 ? 2.339 -9.554 5.778 1.00 80.88 88 MET A CA 1
ATOM 668 C C . MET A 1 88 ? 1.785 -8.567 6.808 1.00 80.88 88 MET A C 1
ATOM 670 O O . MET A 1 88 ? 1.417 -7.443 6.473 1.00 80.88 88 MET A O 1
ATOM 674 N N . VAL A 1 89 ? 1.792 -8.974 8.076 1.00 87.25 89 VAL A N 1
ATOM 675 C CA . VAL A 1 89 ? 1.493 -8.111 9.224 1.00 87.25 89 VAL A CA 1
ATOM 676 C C . VAL A 1 89 ? 2.598 -8.192 10.271 1.00 87.25 89 VAL A C 1
ATOM 678 O O . VAL A 1 89 ? 3.325 -9.185 10.352 1.00 87.25 89 VAL A O 1
ATOM 681 N N . LEU A 1 90 ? 2.718 -7.154 11.095 1.00 87.75 90 LEU A N 1
ATOM 682 C CA . LEU A 1 90 ? 3.587 -7.154 12.271 1.00 87.75 90 LEU A CA 1
ATOM 683 C C . LEU A 1 90 ? 2.758 -7.474 13.509 1.00 87.75 90 LEU A C 1
ATOM 685 O O . LEU A 1 90 ? 1.897 -6.694 13.909 1.00 87.75 90 LEU A O 1
ATOM 689 N N . PHE A 1 91 ? 3.024 -8.628 14.116 1.00 88.81 91 PHE A N 1
ATOM 690 C CA . PHE A 1 91 ? 2.391 -9.054 15.354 1.00 88.81 91 PHE A CA 1
ATOM 691 C C . PHE A 1 91 ? 3.193 -8.612 16.575 1.00 88.81 91 PHE A C 1
ATOM 693 O O . PHE A 1 91 ? 4.370 -8.942 16.706 1.00 88.81 91 PHE A O 1
ATOM 700 N N . VAL A 1 92 ? 2.536 -7.907 17.489 1.00 88.44 92 VAL A N 1
ATOM 701 C CA . VAL A 1 92 ? 3.068 -7.501 18.788 1.00 88.44 92 VAL A CA 1
ATOM 702 C C . VAL A 1 92 ? 2.562 -8.468 19.853 1.00 88.44 92 VAL A C 1
ATOM 704 O O . VAL A 1 92 ? 1.361 -8.521 20.141 1.00 88.44 92 VAL A O 1
ATOM 707 N N . ASP A 1 93 ? 3.471 -9.241 20.444 1.00 86.94 93 ASP A N 1
ATOM 708 C CA . ASP A 1 93 ? 3.116 -10.185 21.503 1.00 86.94 93 ASP A CA 1
ATOM 709 C C . ASP A 1 93 ? 2.839 -9.484 22.849 1.00 86.94 93 ASP A C 1
ATOM 711 O O . ASP A 1 93 ? 3.076 -8.289 23.027 1.00 86.94 93 ASP A O 1
ATOM 715 N N . THR A 1 94 ? 2.366 -10.238 23.848 1.00 86.56 94 THR A N 1
ATOM 716 C CA . THR A 1 94 ? 2.048 -9.704 25.188 1.00 86.56 94 THR A CA 1
ATOM 717 C C . THR A 1 94 ? 3.249 -9.131 25.944 1.00 86.56 94 THR A C 1
ATOM 719 O O . THR A 1 94 ? 3.080 -8.512 26.992 1.00 86.56 94 THR A O 1
ATOM 722 N N . THR A 1 95 ? 4.467 -9.392 25.472 1.00 84.19 95 THR A N 1
ATOM 723 C CA . THR A 1 95 ? 5.711 -8.880 26.056 1.00 84.19 95 THR A CA 1
ATOM 724 C C . THR A 1 95 ? 6.259 -7.665 25.306 1.00 84.19 95 THR A C 1
ATOM 726 O O . THR A 1 95 ? 7.234 -7.070 25.763 1.00 84.19 95 THR A O 1
ATOM 729 N N . GLY A 1 96 ? 5.616 -7.274 24.201 1.00 76.25 96 GLY A N 1
ATO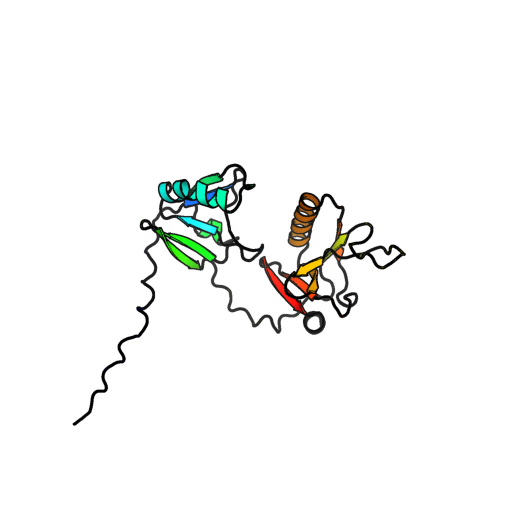M 730 C CA . GLY A 1 96 ? 6.018 -6.158 23.351 1.00 76.25 96 GLY A CA 1
ATOM 731 C C . GLY A 1 96 ? 7.011 -6.530 22.249 1.00 76.25 96 GLY A C 1
ATOM 732 O O . GLY A 1 96 ? 7.544 -5.627 21.608 1.00 76.25 96 GLY A O 1
ATOM 733 N N . ASN A 1 97 ? 7.291 -7.819 22.006 1.00 81.12 97 ASN A N 1
ATOM 734 C CA . ASN A 1 97 ? 8.150 -8.193 20.878 1.00 81.12 97 ASN A CA 1
ATOM 735 C C . ASN A 1 97 ? 7.368 -8.154 19.566 1.00 81.12 97 ASN A C 1
ATOM 737 O O . ASN A 1 97 ? 6.190 -8.512 19.521 1.00 81.12 97 ASN A O 1
ATOM 741 N N . LEU A 1 98 ? 8.075 -7.794 18.496 1.00 81.50 98 LEU A N 1
ATOM 742 C CA . LEU A 1 98 ? 7.552 -7.731 17.137 1.00 81.50 98 LEU A CA 1
ATOM 743 C C . LEU A 1 98 ? 7.889 -9.004 16.358 1.00 81.50 98 LEU A C 1
ATOM 745 O O . LEU A 1 98 ? 9.042 -9.439 16.324 1.00 81.50 98 LEU A O 1
ATOM 749 N N . TRP A 1 99 ? 6.885 -9.551 15.683 1.00 81.50 99 TRP A N 1
ATOM 750 C CA . TRP A 1 99 ? 6.965 -10.788 14.921 1.00 81.50 99 TRP A CA 1
ATOM 751 C C . TRP A 1 99 ? 6.353 -10.596 13.533 1.00 81.50 99 TRP A C 1
ATOM 753 O O . TRP A 1 99 ? 5.161 -10.305 13.436 1.00 81.50 99 TRP A O 1
ATOM 763 N N . PRO A 1 100 ? 7.114 -10.774 12.442 1.00 81.62 100 PRO A N 1
ATOM 764 C CA . PRO A 1 100 ? 6.531 -10.747 11.109 1.00 81.62 100 PRO A CA 1
ATOM 765 C C . PRO A 1 100 ? 5.677 -12.002 10.893 1.00 81.62 100 PRO A C 1
ATOM 767 O O . PRO A 1 100 ? 6.166 -13.127 11.024 1.00 81.62 100 PRO A O 1
ATOM 770 N N . LEU A 1 101 ? 4.406 -11.811 10.544 1.00 80.56 101 LEU A N 1
ATOM 771 C CA . LEU A 1 101 ? 3.491 -12.881 10.163 1.00 80.56 101 LEU A CA 1
ATOM 772 C C . LEU A 1 101 ? 3.153 -12.757 8.683 1.00 80.56 101 LEU A C 1
ATOM 774 O O . LEU A 1 101 ? 2.551 -11.781 8.241 1.00 80.56 101 LEU A O 1
ATOM 778 N N . VAL A 1 102 ? 3.532 -13.776 7.921 1.00 78.69 102 VAL A N 1
ATOM 779 C CA . VAL A 1 102 ? 3.197 -13.900 6.502 1.00 78.69 102 VAL A CA 1
ATOM 780 C C . VAL A 1 102 ? 1.783 -14.472 6.398 1.00 78.69 102 VAL A C 1
ATOM 782 O O . VAL A 1 102 ? 1.551 -15.592 6.858 1.00 78.69 102 VAL A O 1
ATOM 785 N N . LEU A 1 103 ? 0.844 -13.703 5.839 1.00 76.94 103 LEU A N 1
ATOM 786 C CA . LEU A 1 103 ? -0.573 -14.087 5.750 1.00 76.94 103 LEU A CA 1
ATOM 787 C C . LEU A 1 103 ? -0.896 -14.757 4.422 1.00 76.94 103 LEU A C 1
ATOM 789 O O . LEU A 1 103 ? -1.567 -15.788 4.385 1.00 76.94 103 LEU A O 1
ATOM 793 N N . GLN A 1 104 ? -0.357 -14.206 3.341 1.00 67.00 104 GLN A N 1
ATOM 794 C CA . GLN A 1 104 ? -0.355 -14.859 2.048 1.00 67.00 104 GLN A CA 1
ATOM 795 C C . GLN A 1 104 ? 1.019 -15.487 1.851 1.00 67.00 104 GLN A C 1
ATOM 797 O O . GLN A 1 104 ? 2.038 -14.807 1.977 1.00 67.00 104 GLN A O 1
ATOM 802 N N . GLN A 1 105 ? 1.077 -16.781 1.516 1.00 49.75 105 GLN A N 1
ATOM 803 C CA . GLN A 1 105 ? 2.268 -17.253 0.819 1.00 49.75 105 GLN A CA 1
ATOM 804 C C . GLN A 1 105 ? 2.336 -16.404 -0.440 1.00 49.75 105 GLN A C 1
ATOM 806 O O . GLN A 1 105 ? 1.466 -16.546 -1.294 1.00 49.75 105 GLN A O 1
ATOM 811 N N . ALA A 1 106 ? 3.321 -15.505 -0.523 1.00 44.06 106 ALA A N 1
ATOM 812 C CA . ALA A 1 106 ? 3.701 -14.954 -1.806 1.00 44.06 106 ALA A CA 1
ATOM 813 C C . ALA A 1 106 ? 3.838 -16.176 -2.711 1.00 44.06 106 ALA A C 1
ATOM 815 O O . ALA A 1 106 ? 4.667 -17.054 -2.427 1.00 44.06 106 ALA A O 1
ATOM 816 N N . GL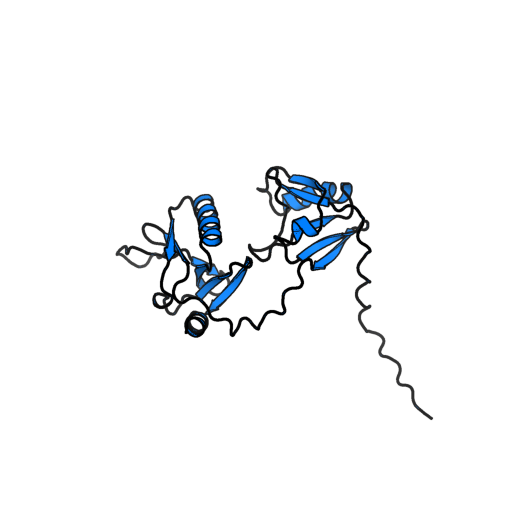U A 1 107 ? 2.969 -16.295 -3.723 1.00 41.69 107 GLU A N 1
ATOM 817 C CA . GLU A 1 107 ? 3.262 -17.225 -4.801 1.00 41.69 107 GLU A CA 1
ATOM 818 C C . GLU A 1 107 ? 4.707 -16.923 -5.178 1.00 41.69 107 GLU A C 1
ATOM 820 O O . GLU A 1 107 ? 5.062 -15.736 -5.218 1.00 41.69 107 GLU A O 1
ATOM 825 N N . PRO A 1 108 ? 5.578 -17.948 -5.269 1.00 35.09 108 PRO A N 1
ATOM 826 C CA . PRO A 1 108 ? 6.984 -17.711 -5.532 1.00 35.09 108 PRO A CA 1
ATOM 827 C C . PRO A 1 108 ? 7.013 -16.761 -6.710 1.00 35.09 108 PRO A C 1
ATOM 829 O O . PRO A 1 108 ? 6.485 -17.137 -7.753 1.00 35.09 108 PRO A O 1
ATOM 832 N N . LEU A 1 109 ? 7.502 -15.533 -6.478 1.00 42.75 109 LEU A N 1
ATOM 833 C CA . LEU A 1 109 ? 7.571 -14.504 -7.501 1.00 42.75 109 LEU A CA 1
ATOM 834 C C . LEU A 1 109 ? 8.216 -15.210 -8.684 1.00 42.75 109 LEU A C 1
ATOM 836 O O . LEU A 1 109 ? 9.402 -15.555 -8.620 1.00 42.75 109 LEU A O 1
ATOM 840 N N . GLU A 1 110 ? 7.426 -15.534 -9.714 1.00 40.91 110 GLU A N 1
ATOM 841 C CA . GLU A 1 110 ? 8.009 -15.797 -11.013 1.00 40.91 110 GLU A CA 1
ATOM 842 C C . GLU A 1 110 ? 8.867 -14.567 -11.228 1.00 40.91 110 GLU A C 1
ATOM 844 O O . GLU A 1 110 ? 8.355 -13.455 -11.088 1.00 40.91 110 GLU A O 1
ATOM 849 N N . SER A 1 111 ? 10.183 -14.775 -11.342 1.00 40.88 111 SER A N 1
ATOM 850 C CA . SER A 1 111 ? 11.158 -13.689 -11.347 1.00 40.88 111 SER A CA 1
ATOM 851 C C . SER A 1 111 ? 10.577 -1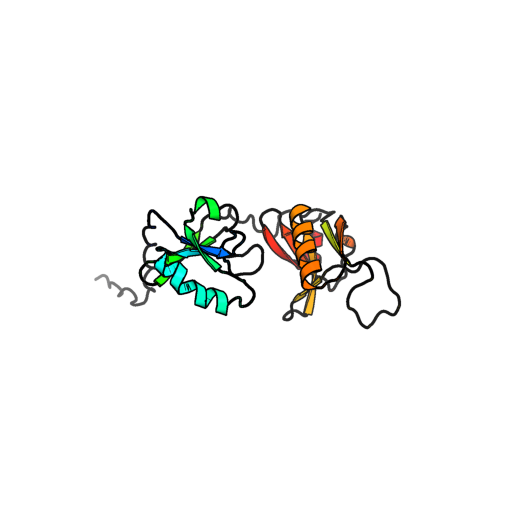2.564 -12.210 1.00 40.88 111 SER A C 1
ATOM 853 O O . SER A 1 111 ? 10.327 -12.821 -13.392 1.00 40.88 111 SER A O 1
ATOM 855 N N . PRO A 1 112 ? 10.273 -11.382 -11.636 1.00 48.97 112 PRO A N 1
ATOM 856 C CA . PRO A 1 112 ? 9.473 -10.366 -12.323 1.00 48.97 112 PRO A CA 1
ATOM 857 C C . PRO A 1 112 ? 10.109 -9.932 -13.650 1.00 48.97 112 PRO A C 1
ATOM 859 O O . PRO A 1 112 ? 9.416 -9.456 -14.539 1.00 48.97 112 PRO A O 1
ATOM 862 N N . ASP A 1 113 ? 11.400 -10.216 -13.835 1.00 53.62 113 ASP A N 1
ATOM 863 C CA . ASP A 1 113 ? 12.177 -10.026 -15.059 1.00 53.62 113 ASP A CA 1
ATOM 864 C C . ASP A 1 113 ? 11.553 -10.583 -16.363 1.00 53.62 113 ASP A C 1
ATOM 866 O O . ASP A 1 113 ? 11.923 -10.100 -17.440 1.00 53.62 113 ASP A O 1
ATOM 870 N N . ASP A 1 114 ? 10.621 -11.549 -16.308 1.00 57.38 114 ASP A N 1
ATOM 871 C CA . ASP A 1 114 ? 10.070 -12.213 -17.508 1.00 57.38 114 ASP A CA 1
ATOM 872 C C . ASP A 1 114 ? 8.534 -12.162 -17.663 1.00 57.38 114 ASP A C 1
ATOM 874 O O . ASP A 1 114 ? 8.009 -12.669 -18.661 1.00 57.38 114 ASP A O 1
ATOM 878 N N . THR A 1 115 ? 7.783 -11.536 -16.748 1.00 67.06 115 THR A N 1
ATOM 879 C CA . THR A 1 115 ? 6.315 -11.468 -16.895 1.00 67.06 115 THR A CA 1
ATOM 880 C C . THR A 1 115 ? 5.939 -10.451 -17.980 1.00 67.06 115 THR A C 1
ATOM 882 O O . THR A 1 115 ? 6.323 -9.284 -17.861 1.00 67.06 115 THR A O 1
ATOM 885 N N . PRO A 1 116 ? 5.199 -10.833 -19.036 1.00 79.00 116 PRO A N 1
ATOM 886 C CA . PRO A 1 116 ? 4.820 -9.904 -20.095 1.00 79.00 116 PRO A CA 1
ATOM 887 C C . PRO A 1 116 ? 3.908 -8.799 -19.552 1.00 79.00 116 PRO A C 1
ATOM 889 O O . PRO A 1 116 ? 2.965 -9.068 -18.810 1.00 79.00 116 PRO A O 1
ATOM 892 N N . LEU A 1 117 ? 4.197 -7.557 -19.935 1.00 84.56 117 LEU A N 1
ATOM 893 C CA . LEU A 1 117 ? 3.432 -6.369 -19.555 1.00 84.56 117 LEU A CA 1
ATOM 894 C C . LEU A 1 117 ? 2.499 -5.958 -20.703 1.00 84.56 117 LEU A C 1
ATOM 896 O O . LEU A 1 117 ? 2.791 -6.253 -21.864 1.00 84.56 117 LEU A O 1
ATOM 900 N N . PRO A 1 118 ? 1.363 -5.300 -20.419 1.00 79.00 118 PRO A N 1
ATOM 901 C CA . PRO A 1 118 ? 0.439 -4.889 -21.464 1.00 79.00 118 PRO A CA 1
ATOM 902 C C . PRO A 1 118 ? 1.044 -3.792 -22.348 1.00 79.00 118 PRO A C 1
ATOM 904 O O . PRO A 1 118 ? 1.588 -2.809 -21.854 1.00 79.00 118 PRO A O 1
ATOM 907 N N . ASP A 1 119 ? 0.851 -3.912 -23.663 1.00 70.50 119 ASP A N 1
ATOM 908 C CA . ASP A 1 119 ? 1.200 -2.866 -24.640 1.00 70.50 119 ASP A CA 1
ATOM 909 C C . ASP A 1 119 ? 0.411 -1.559 -24.436 1.00 70.50 119 ASP A C 1
ATOM 911 O O . ASP A 1 119 ? 0.861 -0.479 -24.835 1.00 70.50 119 ASP A O 1
ATOM 915 N N . GLU A 1 120 ? -0.792 -1.670 -23.856 1.00 79.06 120 GLU A N 1
ATOM 916 C CA . GLU A 1 120 ? -1.715 -0.556 -23.633 1.00 79.06 120 GLU A CA 1
ATOM 917 C C . GLU A 1 120 ? -2.146 -0.438 -22.154 1.00 79.06 120 GLU A C 1
ATOM 919 O O . GLU A 1 120 ? -3.295 -0.769 -21.833 1.00 79.06 120 GLU A O 1
ATOM 924 N N . PRO A 1 121 ? -1.251 0.001 -21.242 1.00 82.94 121 PRO A N 1
ATOM 925 C CA . PRO A 1 121 ? -1.577 0.199 -19.830 1.00 82.94 121 PRO A CA 1
ATOM 926 C C . PRO A 1 121 ? -2.498 1.409 -19.619 1.00 82.94 121 PRO A C 1
ATOM 928 O O . PRO A 1 121 ? -2.620 2.290 -20.483 1.00 82.94 121 PRO A O 1
ATOM 931 N N . TYR A 1 122 ? -3.127 1.478 -18.446 1.00 81.50 122 TYR A N 1
ATOM 932 C CA . TYR A 1 122 ? -3.745 2.715 -17.970 1.00 81.50 122 TYR A CA 1
ATOM 933 C C . TYR A 1 122 ? -2.686 3.651 -17.399 1.00 81.50 122 TYR A C 1
ATOM 935 O O . TYR A 1 122 ? -1.644 3.210 -16.922 1.00 81.50 122 TYR A O 1
ATOM 943 N N . ALA A 1 123 ? -2.964 4.947 -17.435 1.00 82.50 123 ALA A N 1
ATOM 944 C CA . ALA A 1 123 ? -2.094 5.972 -16.888 1.00 82.50 123 ALA A CA 1
ATOM 945 C C . ALA A 1 123 ? -2.865 7.254 -16.578 1.00 82.50 123 ALA A C 1
ATOM 947 O O . ALA A 1 123 ? -3.927 7.495 -17.160 1.00 82.50 123 ALA A O 1
ATOM 948 N N . LEU A 1 124 ? -2.301 8.084 -15.700 1.00 76.00 124 LEU A N 1
ATOM 949 C CA . LEU A 1 124 ? -2.867 9.378 -15.327 1.00 76.00 124 LEU A CA 1
ATOM 950 C C . LEU A 1 124 ? -2.267 10.507 -16.174 1.00 76.00 124 LEU A C 1
ATOM 952 O O . LEU A 1 124 ? -1.049 10.618 -16.324 1.00 76.00 124 LEU A O 1
ATOM 956 N N . PHE A 1 125 ? -3.140 11.384 -16.661 1.00 70.12 125 PHE A N 1
ATOM 957 C CA . PHE A 1 125 ? -2.809 12.561 -17.459 1.00 70.12 125 PHE A CA 1
ATOM 958 C C . PHE A 1 125 ? -3.360 13.817 -16.793 1.00 70.12 125 PHE A C 1
ATOM 960 O O . PHE A 1 125 ? -4.556 13.892 -16.523 1.00 70.12 125 PHE A O 1
ATOM 967 N N . VAL A 1 126 ? -2.523 14.831 -16.574 1.00 65.31 126 VAL A N 1
ATOM 968 C CA . VAL A 1 126 ? -2.980 16.124 -16.040 1.00 65.31 126 VAL A CA 1
ATOM 969 C C . VAL A 1 126 ? -3.556 16.977 -17.174 1.00 65.31 126 VAL A C 1
ATOM 971 O O . VAL A 1 126 ? -2.964 17.106 -18.252 1.00 65.31 126 VAL A O 1
ATOM 974 N N . HIS A 1 127 ? -4.710 17.611 -16.946 1.00 52.56 127 HIS A N 1
ATOM 975 C CA . HIS A 1 127 ? -5.242 18.597 -17.886 1.00 52.56 127 HIS A CA 1
ATOM 976 C C . HIS A 1 127 ? -4.427 19.899 -17.804 1.00 52.56 127 HIS A C 1
ATOM 978 O O . HIS A 1 127 ? -4.590 20.673 -16.867 1.00 52.56 127 HIS A O 1
ATOM 984 N N . GLY A 1 128 ? -3.601 20.184 -18.819 1.00 42.34 128 GLY A N 1
ATOM 985 C CA . GLY A 1 128 ? -2.926 21.486 -18.961 1.00 42.34 128 GLY A CA 1
ATOM 986 C C . GLY A 1 128 ? -1.415 21.512 -18.725 1.00 42.34 128 GLY A C 1
ATOM 987 O O . GLY A 1 128 ? -0.834 22.587 -18.842 1.00 42.34 128 GLY A O 1
ATOM 988 N N . GLY A 1 129 ? -0.788 20.359 -18.509 1.00 32.50 129 GLY A N 1
ATOM 989 C CA . GLY A 1 129 ? 0.661 20.213 -18.579 1.00 32.50 129 GLY A CA 1
ATOM 990 C C . GLY A 1 129 ? 1.391 20.401 -17.244 1.00 32.50 129 GLY A C 1
ATOM 991 O O . GLY A 1 129 ? 1.121 21.332 -16.491 1.00 32.50 129 GLY A O 1
ATOM 992 N N . GLY A 1 130 ? 2.290 19.470 -16.959 1.00 32.44 130 GLY A N 1
ATOM 993 C CA . GLY A 1 130 ? 3.060 19.296 -15.747 1.00 32.44 130 GLY A CA 1
ATOM 994 C C . GLY A 1 130 ? 4.262 20.229 -15.658 1.00 32.44 130 GLY A C 1
ATOM 995 O O . GLY A 1 130 ? 4.557 21.056 -16.523 1.00 32.44 130 GLY A O 1
ATOM 996 N N . ILE A 1 131 ? 4.946 20.101 -14.529 1.00 37.62 131 ILE A N 1
ATOM 997 C CA . ILE A 1 131 ? 6.039 20.965 -14.109 1.00 37.62 131 ILE A CA 1
ATOM 998 C C . ILE A 1 131 ? 7.270 20.696 -14.982 1.00 37.62 131 ILE A C 1
ATOM 1000 O O . ILE A 1 131 ? 8.089 19.845 -14.660 1.00 37.62 131 ILE A O 1
ATOM 1004 N N . ASP A 1 132 ? 7.465 21.502 -16.024 1.00 35.38 132 ASP A N 1
ATOM 1005 C CA . ASP A 1 132 ? 8.814 21.855 -16.457 1.00 35.38 132 ASP A CA 1
ATOM 1006 C C . ASP A 1 132 ? 8.912 23.344 -16.821 1.00 35.38 132 ASP A C 1
ATOM 1008 O O . ASP A 1 132 ? 8.132 23.904 -17.591 1.00 35.38 132 ASP A O 1
ATOM 1012 N N . ARG A 1 133 ? 9.898 24.024 -16.230 1.00 29.91 133 ARG A N 1
ATOM 1013 C CA . ARG A 1 133 ? 10.124 25.477 -16.346 1.00 29.91 133 ARG A CA 1
ATOM 1014 C C . ARG A 1 133 ? 10.793 25.883 -17.666 1.00 29.91 133 ARG A C 1
ATOM 1016 O O . ARG A 1 133 ? 11.206 27.037 -17.789 1.00 29.91 133 ARG A O 1
ATOM 1023 N N . TYR A 1 134 ? 10.917 24.976 -18.636 1.00 32.72 134 TYR A N 1
ATOM 1024 C CA . TYR A 1 134 ? 11.777 25.177 -19.806 1.00 32.72 134 TYR A CA 1
ATOM 1025 C C . TYR A 1 134 ? 11.135 24.978 -21.184 1.00 32.72 134 TYR A C 1
ATOM 1027 O O . TYR A 1 134 ? 11.844 25.084 -22.186 1.00 32.72 134 TYR A O 1
ATOM 1035 N N . LEU A 1 135 ? 9.817 24.787 -21.288 1.00 35.22 135 LEU A N 1
ATOM 1036 C CA . LEU A 1 135 ? 9.143 24.665 -22.587 1.00 35.22 135 LEU A CA 1
ATOM 1037 C C . LEU A 1 135 ? 8.006 25.692 -22.721 1.00 35.22 135 LEU A C 1
ATOM 1039 O O . LEU A 1 135 ? 6.982 25.616 -22.056 1.00 35.22 135 LEU A O 1
ATOM 1043 N N . GLU A 1 136 ? 8.208 26.686 -23.592 1.00 33.28 136 GLU A N 1
ATOM 1044 C CA . GLU A 1 136 ? 7.319 27.848 -23.786 1.00 33.28 136 GLU A CA 1
ATOM 1045 C C . GLU A 1 136 ? 6.060 27.575 -24.644 1.00 33.28 136 GLU A C 1
ATOM 1047 O O . GLU A 1 136 ? 5.383 28.521 -25.043 1.00 33.28 136 GLU A O 1
ATOM 1052 N N . GLU A 1 137 ? 5.684 26.320 -24.917 1.00 28.78 137 GLU A N 1
ATOM 1053 C CA . GLU A 1 137 ? 4.423 26.011 -25.612 1.00 28.78 137 GLU A CA 1
ATOM 1054 C C . GLU A 1 137 ? 3.702 24.806 -24.979 1.00 28.78 137 GLU A C 1
ATOM 1056 O O . GLU A 1 137 ? 4.249 23.701 -24.989 1.00 28.78 137 GLU A O 1
ATOM 1061 N N . PRO A 1 138 ? 2.470 24.981 -24.457 1.00 29.39 138 PRO A N 1
ATOM 1062 C CA . PRO A 1 138 ? 1.727 23.908 -23.804 1.00 29.39 138 PRO A CA 1
ATOM 1063 C C . PRO A 1 138 ? 1.274 22.857 -24.825 1.00 29.39 138 PRO A C 1
ATOM 1065 O O . PRO A 1 138 ? 0.656 23.188 -25.843 1.00 29.39 138 PRO A O 1
ATOM 1068 N N . ARG A 1 139 ? 1.544 21.580 -24.538 1.00 33.03 139 ARG A N 1
ATOM 1069 C CA . ARG A 1 139 ? 0.952 20.433 -25.239 1.00 33.03 139 ARG A CA 1
ATOM 1070 C C . ARG A 1 139 ? 0.020 19.693 -24.282 1.00 33.03 139 ARG A C 1
ATOM 1072 O O . ARG A 1 139 ? 0.312 19.550 -23.106 1.00 33.03 139 ARG A O 1
ATOM 1079 N N . GLU A 1 140 ? -1.122 19.252 -24.796 1.00 29.11 140 GLU A N 1
ATOM 1080 C CA . GLU A 1 140 ? -1.992 18.273 -24.134 1.00 29.11 140 GLU A CA 1
ATOM 1081 C C . GLU A 1 140 ? -1.164 17.024 -23.754 1.00 29.11 140 GLU A C 1
ATOM 1083 O O . GLU A 1 140 ? -0.518 16.458 -24.636 1.00 29.11 140 GLU A O 1
ATOM 1088 N N . GLY A 1 141 ? -1.205 16.581 -22.488 1.00 41.84 141 GLY A N 1
ATOM 1089 C CA . GLY A 1 141 ? -0.693 15.267 -22.070 1.00 41.84 141 GLY A CA 1
ATOM 1090 C C . GLY A 1 141 ? 0.663 15.244 -21.359 1.00 41.84 141 GLY A C 1
ATOM 1091 O O . GLY A 1 141 ? 1.578 14.577 -21.837 1.00 41.84 141 GLY A O 1
ATOM 1092 N N . ASP A 1 142 ? 0.760 15.874 -20.187 1.00 54.50 142 ASP A N 1
ATOM 1093 C CA . ASP A 1 142 ? 1.848 15.579 -19.252 1.00 54.50 142 ASP A CA 1
ATOM 1094 C C . ASP A 1 142 ? 1.377 14.548 -18.227 1.00 54.50 142 ASP A C 1
ATOM 1096 O O . ASP A 1 142 ? 0.303 14.656 -17.623 1.00 54.50 142 ASP A O 1
ATOM 1100 N N . TRP A 1 143 ? 2.173 13.498 -18.105 1.00 53.81 143 TRP A N 1
ATOM 1101 C CA . TRP A 1 143 ? 1.946 12.380 -17.208 1.00 53.81 143 TRP A CA 1
ATOM 1102 C C . TRP A 1 143 ? 2.064 12.823 -15.757 1.00 53.81 143 TRP A C 1
ATOM 1104 O O . TRP A 1 143 ? 2.917 13.649 -15.429 1.00 53.81 143 TRP A O 1
ATOM 1114 N N . VAL A 1 144 ? 1.273 12.216 -14.874 1.00 57.34 144 VAL A N 1
ATOM 1115 C CA . VAL A 1 144 ? 1.611 12.241 -13.448 1.00 57.34 144 VAL A CA 1
ATOM 1116 C C . VAL A 1 144 ? 2.886 11.419 -13.284 1.00 57.34 144 VAL A C 1
ATOM 1118 O O . VAL A 1 144 ? 2.907 10.228 -13.608 1.00 57.34 144 VAL A O 1
ATOM 1121 N N . VAL A 1 145 ? 3.956 12.072 -12.834 1.00 62.53 145 VAL A N 1
ATOM 1122 C CA . VAL A 1 145 ? 5.249 11.437 -12.580 1.00 62.53 145 VAL A CA 1
ATOM 1123 C C . VAL A 1 145 ? 5.549 11.426 -11.090 1.00 62.53 145 VAL A C 1
ATOM 1125 O O . VAL A 1 145 ? 5.300 12.404 -10.386 1.00 62.53 145 VAL A O 1
ATOM 1128 N N . HIS A 1 146 ? 6.098 10.317 -10.609 1.00 64.50 146 HIS A N 1
ATOM 1129 C CA . HIS A 1 146 ? 6.763 10.266 -9.319 1.00 64.50 146 HIS A CA 1
ATOM 1130 C C . HIS A 1 146 ? 8.248 10.527 -9.543 1.00 64.50 146 HIS A C 1
ATOM 1132 O O . HIS A 1 146 ? 8.911 9.760 -10.239 1.00 64.50 146 HIS A O 1
ATOM 1138 N N . ARG A 1 147 ? 8.766 11.611 -8.971 1.00 56.41 147 ARG A N 1
ATOM 1139 C CA . ARG A 1 147 ? 10.198 11.885 -8.990 1.00 56.41 147 ARG A CA 1
ATOM 1140 C C . ARG A 1 147 ? 10.830 11.225 -7.777 1.00 56.41 147 ARG A C 1
ATOM 1142 O O . ARG A 1 147 ? 10.443 11.536 -6.654 1.00 56.41 147 ARG A O 1
ATOM 1149 N N . ASP A 1 148 ? 11.778 10.331 -8.022 1.00 55.78 148 ASP A N 1
ATOM 1150 C CA . ASP A 1 148 ? 12.642 9.836 -6.958 1.00 55.78 148 ASP A CA 1
ATOM 1151 C C . ASP A 1 148 ? 13.719 10.895 -6.675 1.00 55.78 148 ASP A C 1
ATOM 1153 O O . ASP A 1 148 ? 14.481 11.286 -7.569 1.00 55.78 148 ASP A O 1
ATOM 1157 N N . ASP A 1 149 ? 13.743 11.402 -5.442 1.00 50.31 149 ASP A N 1
ATOM 1158 C CA . ASP A 1 149 ? 14.687 12.430 -4.997 1.00 50.31 149 ASP A CA 1
ATOM 1159 C C . ASP A 1 149 ? 16.143 11.920 -4.982 1.00 50.31 149 ASP A C 1
ATOM 1161 O O . ASP A 1 149 ? 17.068 12.736 -5.047 1.00 50.31 149 ASP A O 1
ATOM 1165 N N . ASP A 1 150 ? 16.361 10.598 -4.944 1.00 52.16 150 ASP A N 1
ATOM 1166 C CA . ASP A 1 150 ? 17.695 9.986 -4.895 1.00 52.16 150 ASP A CA 1
ATOM 1167 C C . ASP A 1 150 ? 18.278 9.666 -6.287 1.00 52.16 150 ASP A C 1
ATOM 1169 O O . ASP A 1 150 ? 19.504 9.662 -6.454 1.00 52.16 150 ASP A O 1
ATOM 1173 N N . GLU A 1 151 ? 17.436 9.430 -7.301 1.00 53.44 151 GLU A N 1
ATOM 1174 C CA . GLU A 1 151 ? 17.878 8.954 -8.626 1.00 53.44 151 GLU A CA 1
ATOM 1175 C C . GLU A 1 151 ? 17.752 9.987 -9.761 1.00 53.44 151 GLU A C 1
ATOM 1177 O O . GLU A 1 151 ? 18.271 9.753 -10.852 1.00 53.44 151 GLU A O 1
ATOM 1182 N N . GLU A 1 152 ? 17.111 11.141 -9.529 1.00 61.66 152 GLU A N 1
ATOM 1183 C CA . GLU A 1 152 ? 16.777 12.138 -10.569 1.00 61.66 152 GLU A CA 1
ATOM 1184 C C . GLU A 1 152 ? 15.997 11.546 -11.768 1.00 61.66 152 GLU A C 1
ATOM 1186 O O . GLU A 1 152 ? 16.026 12.103 -12.867 1.00 61.66 152 GLU A O 1
ATOM 1191 N N . ILE A 1 153 ? 15.288 10.429 -11.566 1.00 61.78 153 ILE A N 1
ATOM 1192 C CA . ILE A 1 153 ? 14.445 9.780 -12.577 1.00 61.78 153 ILE A CA 1
ATOM 1193 C C . ILE A 1 153 ? 12.983 10.150 -12.321 1.00 61.78 153 ILE A C 1
ATOM 1195 O O . ILE A 1 153 ? 12.469 9.996 -11.211 1.00 61.78 153 ILE A O 1
ATOM 1199 N N . ASP A 1 154 ? 12.301 10.596 -13.376 1.00 71.81 154 ASP A N 1
ATOM 1200 C CA . ASP A 1 154 ? 10.854 10.789 -13.368 1.00 71.81 154 ASP A CA 1
ATOM 1201 C C . ASP A 1 154 ? 10.169 9.476 -13.783 1.00 71.81 154 ASP A C 1
ATOM 1203 O O . ASP A 1 154 ? 10.277 9.024 -14.929 1.00 71.81 154 ASP A O 1
ATOM 1207 N N . TYR A 1 155 ? 9.463 8.844 -12.847 1.00 75.25 155 TYR A N 1
ATOM 1208 C CA . TYR A 1 155 ? 8.709 7.616 -13.082 1.00 75.25 155 TYR A CA 1
ATOM 1209 C C . TYR A 1 155 ? 7.282 7.933 -13.521 1.00 75.25 155 TYR A C 1
ATOM 1211 O O . TYR A 1 155 ? 6.492 8.480 -12.754 1.00 75.25 155 TYR A O 1
ATOM 1219 N N . VAL A 1 156 ? 6.921 7.544 -14.744 1.00 80.12 156 VAL A N 1
ATOM 1220 C CA . VAL A 1 156 ? 5.536 7.602 -15.229 1.00 80.12 156 VAL A CA 1
ATOM 1221 C C . VAL A 1 156 ? 4.726 6.487 -14.574 1.00 80.12 156 VAL A C 1
ATOM 1223 O O . VAL A 1 156 ? 5.159 5.333 -14.560 1.00 80.12 156 VAL A O 1
ATOM 1226 N N . LEU A 1 157 ? 3.549 6.820 -14.042 1.00 85.19 157 LEU A N 1
ATOM 1227 C CA . LEU A 1 157 ? 2.689 5.841 -13.376 1.00 85.19 157 LEU A CA 1
ATOM 1228 C C . LEU A 1 157 ? 1.840 5.081 -14.400 1.00 85.19 157 LEU A C 1
ATOM 1230 O O . LEU A 1 157 ? 0.994 5.681 -15.071 1.00 85.19 157 LEU A O 1
ATOM 1234 N N . PHE A 1 158 ? 2.048 3.770 -14.493 1.00 87.12 158 PHE A N 1
ATOM 1235 C CA . PHE A 1 158 ? 1.253 2.863 -15.322 1.00 87.12 158 PHE A CA 1
ATOM 1236 C C . PHE A 1 158 ? 0.519 1.839 -14.463 1.00 87.12 158 PHE A C 1
ATOM 1238 O O . PHE A 1 158 ? 1.061 1.353 -13.477 1.00 87.12 158 PHE A O 1
ATOM 1245 N N . PHE A 1 159 ? -0.699 1.487 -14.863 1.00 86.50 159 PHE A N 1
ATOM 1246 C CA . PHE A 1 159 ? -1.585 0.621 -14.090 1.00 86.50 159 PHE A CA 1
ATOM 1247 C C . PHE A 1 159 ? -2.108 -0.518 -14.959 1.00 86.50 159 PHE A C 1
ATOM 1249 O O . PHE A 1 159 ? -2.476 -0.315 -16.125 1.00 86.50 159 PHE A O 1
ATOM 1256 N N . GLU A 1 160 ? -2.150 -1.710 -14.374 1.00 86.31 160 GLU A N 1
ATOM 1257 C CA . GLU A 1 160 ? -2.717 -2.901 -15.000 1.00 86.31 160 GLU A CA 1
ATOM 1258 C C . GLU A 1 160 ? -4.244 -2.806 -15.133 1.00 86.31 160 GLU A C 1
ATOM 1260 O O . GLU A 1 160 ? -4.812 -3.141 -16.178 1.00 86.31 160 GLU A O 1
ATOM 1265 N N . ASP A 1 161 ? -4.911 -2.299 -14.096 1.00 86.00 161 ASP A N 1
ATOM 1266 C CA . ASP A 1 161 ? -6.363 -2.203 -14.006 1.00 86.00 161 ASP A CA 1
ATOM 1267 C C . ASP A 1 161 ? -6.848 -0.760 -13.772 1.00 86.00 161 ASP A C 1
ATOM 1269 O O . ASP A 1 161 ? -6.092 0.141 -13.403 1.00 86.00 161 ASP A O 1
ATOM 1273 N N . LEU A 1 162 ? -8.132 -0.533 -14.066 1.00 83.50 162 LEU A N 1
ATOM 1274 C CA . LEU A 1 162 ? -8.749 0.790 -13.974 1.00 83.50 162 LEU A CA 1
ATOM 1275 C C . LEU A 1 162 ? -9.061 1.181 -12.526 1.00 83.50 162 LEU A C 1
ATOM 1277 O O . LEU A 1 162 ? -8.980 2.363 -12.212 1.00 83.50 162 LEU A O 1
ATOM 1281 N N . ASP A 1 163 ? -9.397 0.219 -11.666 1.00 82.50 163 ASP A N 1
ATOM 1282 C CA . ASP A 1 163 ? -9.843 0.493 -10.298 1.00 82.50 163 ASP A CA 1
ATOM 1283 C C . ASP A 1 163 ? -8.681 1.089 -9.487 1.00 82.50 163 ASP A C 1
ATOM 1285 O O . ASP A 1 163 ? -8.826 2.143 -8.864 1.00 82.50 163 ASP A O 1
ATOM 1289 N N . THR A 1 164 ? -7.492 0.491 -9.602 1.00 79.19 164 THR A N 1
ATOM 1290 C CA . THR A 1 164 ? -6.248 1.011 -9.018 1.00 79.19 164 THR A CA 1
ATOM 1291 C C . THR A 1 164 ? -5.914 2.406 -9.559 1.00 79.19 164 THR A C 1
ATOM 1293 O O . THR A 1 164 ? -5.554 3.309 -8.803 1.00 79.19 164 THR A O 1
ATOM 1296 N N . ALA A 1 165 ? -6.063 2.618 -10.870 1.00 78.62 165 ALA A N 1
ATOM 1297 C CA . ALA A 1 165 ? -5.782 3.909 -11.496 1.00 78.62 165 ALA A CA 1
ATOM 1298 C C . ALA A 1 165 ? -6.748 5.014 -11.026 1.00 78.62 165 ALA A C 1
ATOM 1300 O O . ALA A 1 165 ? -6.327 6.150 -10.806 1.00 78.62 165 ALA A O 1
ATOM 1301 N N . GLU A 1 166 ? -8.036 4.700 -10.864 1.00 82.25 166 GLU A N 1
ATOM 1302 C CA . GLU A 1 166 ? -9.052 5.633 -10.363 1.00 82.25 166 GLU A CA 1
ATOM 1303 C C . GLU A 1 166 ? -8.849 5.966 -8.882 1.00 82.25 166 GLU A C 1
ATOM 1305 O O . GLU A 1 166 ? -9.046 7.118 -8.489 1.00 82.25 166 GLU A O 1
ATOM 1310 N N . GLN A 1 167 ? -8.409 4.997 -8.076 1.00 78.56 167 GLN A N 1
ATOM 1311 C CA . GLN A 1 167 ? -8.067 5.234 -6.676 1.00 78.56 167 GLN A CA 1
ATOM 1312 C C . GLN A 1 167 ? -6.896 6.217 -6.551 1.00 78.56 167 GLN A C 1
ATOM 1314 O O . GLN A 1 167 ? -7.035 7.260 -5.916 1.00 78.56 167 GLN A O 1
ATOM 1319 N N . ILE A 1 168 ? -5.785 5.952 -7.243 1.00 78.31 168 ILE A N 1
ATOM 1320 C CA . ILE A 1 168 ? -4.609 6.836 -7.234 1.00 78.31 168 ILE A CA 1
ATOM 1321 C C . ILE A 1 168 ? -4.930 8.213 -7.833 1.00 78.31 168 ILE A C 1
ATOM 1323 O O . ILE A 1 168 ? -4.376 9.226 -7.406 1.00 78.31 168 ILE A O 1
ATOM 1327 N N . LEU A 1 169 ? -5.852 8.286 -8.798 1.00 78.12 169 LEU A N 1
ATOM 1328 C CA . LEU A 1 169 ? -6.356 9.559 -9.310 1.00 78.12 169 LEU A CA 1
ATOM 1329 C C . LEU A 1 169 ? -7.087 10.363 -8.227 1.00 78.12 169 LEU A C 1
ATOM 1331 O O . LEU A 1 169 ? -6.869 11.571 -8.134 1.00 78.12 169 LEU A O 1
ATOM 1335 N N . ALA A 1 170 ? -7.955 9.724 -7.439 1.00 72.06 170 ALA A N 1
ATOM 1336 C CA . ALA A 1 170 ? -8.665 10.393 -6.354 1.00 72.06 170 ALA A CA 1
ATOM 1337 C C . ALA A 1 170 ? -7.680 10.959 -5.320 1.00 72.06 170 ALA A C 1
ATOM 1339 O O . ALA A 1 170 ? -7.760 12.148 -5.003 1.00 72.06 170 ALA A O 1
ATOM 1340 N N . ASP A 1 171 ? -6.700 10.150 -4.910 1.00 71.56 171 ASP A N 1
ATOM 1341 C CA . ASP A 1 171 ? -5.655 10.543 -3.960 1.00 71.56 171 ASP A CA 1
ATOM 1342 C C . ASP A 1 171 ? -4.813 11.710 -4.503 1.00 71.56 171 ASP A C 1
ATOM 1344 O O . ASP A 1 171 ? -4.536 12.682 -3.798 1.00 71.56 171 ASP A O 1
ATOM 1348 N N . PHE A 1 172 ? -4.448 11.667 -5.791 1.00 70.38 172 PHE A N 1
ATOM 1349 C CA . PHE A 1 172 ? -3.724 12.753 -6.453 1.00 70.38 172 PHE A CA 1
ATOM 1350 C C . PHE A 1 172 ? -4.521 14.064 -6.448 1.00 70.38 172 PHE A C 1
ATOM 1352 O O . PHE A 1 172 ? -3.969 15.114 -6.110 1.00 70.38 172 PHE A O 1
ATOM 1359 N N . ILE A 1 173 ? -5.806 14.028 -6.817 1.00 71.75 173 ILE A N 1
ATOM 1360 C CA . ILE A 1 173 ? -6.669 15.220 -6.849 1.00 71.75 173 ILE A CA 1
ATOM 1361 C C . ILE A 1 173 ? -6.839 15.788 -5.436 1.00 71.75 173 ILE A C 1
ATOM 1363 O O . ILE A 1 173 ? -6.803 17.005 -5.260 1.00 71.75 173 ILE A O 1
ATOM 1367 N N . GLU A 1 174 ? -7.010 14.930 -4.431 1.00 64.69 174 GLU A N 1
ATOM 1368 C CA . GLU A 1 174 ? -7.132 15.347 -3.034 1.00 64.69 174 GLU A CA 1
ATOM 1369 C C . GLU A 1 174 ? -5.847 16.010 -2.520 1.00 64.69 174 GLU A C 1
ATOM 1371 O O . GLU A 1 174 ? -5.903 17.100 -1.947 1.00 64.69 174 GLU A O 1
ATOM 1376 N N . ALA A 1 175 ? -4.688 15.403 -2.785 1.00 63.50 175 ALA A N 1
ATOM 1377 C CA . ALA A 1 175 ? -3.399 15.892 -2.308 1.00 63.50 175 ALA A CA 1
ATOM 1378 C C . ALA A 1 175 ? -2.934 17.177 -3.015 1.00 63.50 175 ALA A C 1
ATOM 1380 O O . ALA A 1 175 ? -2.335 18.055 -2.390 1.00 63.50 175 ALA A O 1
ATOM 1381 N N . THR A 1 176 ? -3.182 17.296 -4.322 1.00 63.88 176 THR A N 1
ATOM 1382 C CA . THR A 1 176 ? -2.645 18.397 -5.146 1.00 63.88 176 THR A CA 1
ATOM 1383 C C . THR A 1 176 ? -3.666 19.492 -5.443 1.00 63.88 176 THR A C 1
ATOM 1385 O O . THR A 1 176 ? -3.293 20.634 -5.718 1.00 63.88 176 THR A O 1
ATOM 1388 N N . GLY A 1 177 ? -4.960 19.169 -5.396 1.00 65.19 177 GLY A N 1
ATOM 1389 C CA . GLY A 1 177 ? -6.033 20.029 -5.892 1.00 65.19 177 GLY A CA 1
ATOM 1390 C C . GLY A 1 177 ? -6.046 20.197 -7.419 1.00 65.19 177 GLY A C 1
ATOM 1391 O O . GLY A 1 177 ? -6.820 21.014 -7.926 1.00 65.19 177 GLY A O 1
ATOM 1392 N N . GLU A 1 178 ? -5.199 19.471 -8.157 1.00 70.38 178 GLU A N 1
ATOM 1393 C CA . GLU A 1 178 ? -5.120 19.527 -9.618 1.00 70.38 178 GLU A CA 1
ATOM 1394 C C . GLU A 1 178 ? -6.104 18.559 -10.283 1.00 70.38 178 GLU A C 1
ATOM 1396 O O . GLU A 1 178 ? -6.554 17.586 -9.687 1.00 70.38 178 GLU A O 1
ATOM 1401 N N . SER A 1 179 ? -6.458 18.823 -11.545 1.00 70.62 179 SER A N 1
ATOM 1402 C CA . SER A 1 179 ? -7.333 17.943 -12.327 1.00 70.62 179 SER A CA 1
ATOM 1403 C C . SER A 1 179 ? -6.528 17.004 -13.222 1.00 70.62 179 SER A C 1
ATOM 1405 O O . SER A 1 179 ? -5.774 17.471 -14.080 1.00 70.62 179 SER A O 1
ATOM 1407 N N . ALA A 1 180 ? -6.779 15.704 -13.101 1.00 75.12 180 ALA A N 1
ATOM 1408 C CA . ALA A 1 180 ? -6.218 14.675 -13.967 1.00 75.12 180 ALA A CA 1
ATOM 1409 C C . ALA A 1 180 ? -7.302 13.697 -14.459 1.00 75.12 180 ALA A C 1
ATOM 1411 O O . ALA A 1 180 ? -8.422 13.676 -13.946 1.00 75.12 180 ALA A O 1
ATOM 1412 N N . GLU A 1 181 ? -6.976 12.905 -15.478 1.00 77.75 181 GLU A N 1
ATOM 1413 C CA . GLU A 1 181 ? -7.824 11.846 -16.026 1.00 77.75 181 GLU A CA 1
ATOM 1414 C C . GLU A 1 181 ? -7.032 10.549 -16.225 1.00 77.75 181 GLU A C 1
ATOM 1416 O O . GLU A 1 181 ? -5.850 10.577 -16.570 1.00 77.75 181 GLU A O 1
ATOM 1421 N N . VAL A 1 182 ? -7.696 9.403 -16.056 1.00 78.50 182 VAL A N 1
ATOM 1422 C CA . VAL A 1 182 ? -7.126 8.095 -16.403 1.00 78.50 182 VAL A CA 1
ATOM 1423 C C . VAL A 1 182 ? -7.461 7.761 -17.850 1.00 78.50 182 VAL A C 1
ATOM 1425 O O . VAL A 1 182 ? -8.619 7.818 -18.270 1.00 78.50 182 VAL A O 1
ATOM 1428 N N . ARG A 1 183 ? -6.454 7.362 -18.629 1.00 75.62 183 ARG A N 1
ATOM 1429 C CA . ARG A 1 183 ? -6.642 6.874 -20.001 1.00 75.62 183 ARG A CA 1
ATOM 1430 C C . ARG A 1 183 ? -5.727 5.701 -20.289 1.00 75.62 183 ARG A C 1
ATOM 1432 O O . ARG A 1 183 ? -4.654 5.577 -19.708 1.00 75.62 183 ARG A O 1
ATOM 1439 N N . ARG A 1 184 ? -6.134 4.870 -21.249 1.00 75.25 184 ARG A N 1
ATOM 1440 C CA . ARG A 1 184 ? -5.203 3.934 -21.877 1.00 75.25 184 ARG A CA 1
ATOM 1441 C C . ARG A 1 184 ? -4.234 4.682 -22.765 1.00 75.25 184 ARG A C 1
ATOM 1443 O O . ARG A 1 184 ? -4.619 5.620 -23.465 1.00 75.25 184 ARG A O 1
ATOM 1450 N N . THR A 1 185 ? -3.004 4.213 -22.769 1.00 71.31 185 THR A N 1
ATOM 1451 C CA . THR A 1 185 ? -1.926 4.799 -23.550 1.00 71.31 185 THR A CA 1
ATOM 1452 C C . THR A 1 185 ? -1.035 3.719 -24.131 1.00 71.31 185 THR A C 1
ATOM 1454 O O . THR A 1 185 ? -1.238 2.551 -23.838 1.00 71.31 185 THR A O 1
ATOM 1457 N N . ARG A 1 186 ? -0.049 4.092 -24.942 1.00 69.38 186 ARG A N 1
ATOM 1458 C CA . ARG A 1 186 ? 0.967 3.161 -25.435 1.00 69.38 186 ARG A CA 1
ATOM 1459 C C . ARG A 1 186 ? 2.305 3.429 -24.777 1.00 69.38 186 ARG A C 1
ATOM 1461 O O . ARG A 1 186 ? 2.696 4.574 -24.595 1.00 69.38 186 ARG A O 1
ATOM 1468 N N . ALA A 1 187 ? 3.039 2.362 -24.490 1.00 63.72 187 ALA A N 1
ATOM 1469 C CA . ALA A 1 187 ? 4.359 2.442 -23.869 1.00 63.72 187 ALA A CA 1
ATOM 1470 C C . ALA A 1 187 ? 5.410 3.186 -24.723 1.00 63.72 187 ALA A C 1
ATOM 1472 O O . ALA A 1 187 ? 6.413 3.680 -24.206 1.00 63.72 187 ALA A O 1
ATOM 1473 N N . ASP A 1 188 ? 5.206 3.274 -26.042 1.00 63.44 188 ASP A N 1
ATOM 1474 C CA . ASP A 1 188 ? 6.145 3.882 -26.991 1.00 63.44 188 ASP A CA 1
ATOM 1475 C C . ASP A 1 188 ? 6.257 5.413 -26.879 1.00 63.44 188 ASP A C 1
ATOM 1477 O O . ASP A 1 188 ? 7.171 6.000 -27.464 1.00 63.44 188 ASP A O 1
ATOM 1481 N N . THR A 1 189 ? 5.395 6.053 -26.086 1.00 62.84 189 THR A N 1
ATOM 1482 C CA . THR A 1 189 ? 5.407 7.500 -25.837 1.00 62.84 189 THR A CA 1
ATOM 1483 C C . THR A 1 189 ? 6.361 7.948 -24.722 1.00 62.84 189 THR A C 1
ATOM 1485 O O . THR A 1 189 ? 6.528 9.151 -24.541 1.00 62.84 189 THR A O 1
ATOM 1488 N N . LEU A 1 190 ? 6.993 7.022 -23.985 1.00 67.94 190 LEU A N 1
ATOM 1489 C CA . LEU A 1 190 ? 7.970 7.330 -22.926 1.00 67.94 190 LEU A CA 1
ATOM 1490 C C . LEU A 1 190 ? 9.257 7.959 -23.495 1.00 67.94 190 LEU A C 1
ATOM 1492 O O . LEU A 1 190 ? 9.827 7.431 -24.463 1.00 67.94 190 LEU A O 1
ATOM 1496 N N . THR A 1 191 ? 9.761 9.027 -22.866 1.00 71.94 191 THR A N 1
ATOM 1497 C CA . THR A 1 191 ? 11.054 9.654 -23.215 1.00 71.94 191 THR A CA 1
ATOM 1498 C C . THR A 1 191 ? 12.241 8.868 -22.640 1.00 71.94 191 THR A C 1
ATOM 1500 O O . THR A 1 191 ? 12.070 7.987 -21.804 1.00 71.94 191 THR A O 1
ATOM 1503 N N . GLU A 1 192 ? 13.465 9.109 -23.131 1.00 69.31 192 GLU A N 1
ATOM 1504 C CA . GLU A 1 192 ? 14.642 8.294 -22.761 1.00 69.31 192 GLU A CA 1
ATOM 1505 C C . GLU A 1 192 ? 15.047 8.397 -21.285 1.00 69.31 192 GLU A C 1
ATOM 1507 O O . GLU A 1 192 ? 15.640 7.446 -20.775 1.00 69.31 192 GLU A O 1
ATOM 1512 N N . ASP A 1 193 ? 14.678 9.494 -20.625 1.00 71.06 193 ASP A N 1
ATOM 1513 C CA . ASP A 1 193 ? 15.028 9.802 -19.234 1.00 71.06 193 ASP A CA 1
ATOM 1514 C C . ASP A 1 193 ? 13.926 9.392 -18.238 1.00 71.06 193 ASP A C 1
ATOM 1516 O O . AS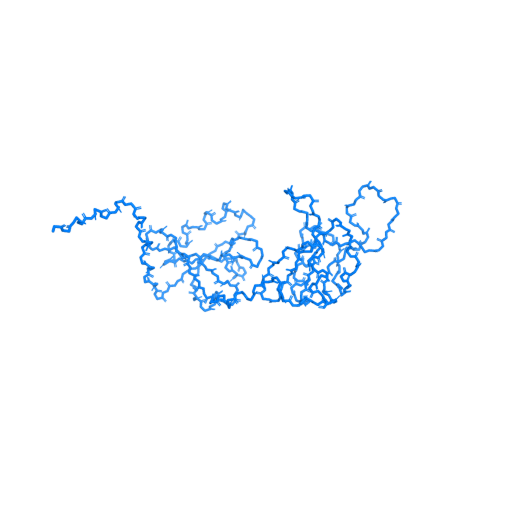P A 1 193 ? 14.063 9.597 -17.036 1.00 71.06 193 ASP A O 1
ATOM 1520 N N . GLN A 1 194 ? 12.830 8.803 -18.729 1.00 73.94 194 GLN A N 1
ATOM 1521 C CA . GLN A 1 194 ? 11.707 8.373 -17.900 1.00 73.94 194 GLN A CA 1
ATOM 1522 C C . GLN A 1 194 ? 11.819 6.901 -17.498 1.00 73.94 194 GLN A C 1
ATOM 1524 O O . GLN A 1 194 ? 12.159 6.028 -18.306 1.00 73.94 194 GLN A O 1
ATOM 1529 N N . GLY A 1 195 ? 11.481 6.627 -16.241 1.00 78.75 195 GLY A N 1
ATOM 1530 C CA . GLY A 1 195 ? 11.166 5.293 -15.741 1.00 78.75 195 GLY A CA 1
ATOM 1531 C C . GLY A 1 195 ? 9.664 5.019 -15.810 1.00 78.75 195 GLY A C 1
ATOM 1532 O O . GLY A 1 195 ? 8.864 5.900 -16.129 1.00 78.75 195 GLY A O 1
ATOM 1533 N N . VAL A 1 196 ? 9.268 3.791 -15.495 1.00 82.50 196 VAL A N 1
ATOM 1534 C CA . VAL A 1 196 ? 7.868 3.412 -15.290 1.00 82.50 196 VAL A CA 1
ATOM 1535 C C . VAL A 1 196 ? 7.722 2.870 -13.884 1.00 82.50 196 VAL A C 1
ATOM 1537 O O . VAL A 1 196 ? 8.401 1.909 -13.546 1.00 82.50 196 VAL A O 1
ATOM 1540 N N . ARG A 1 197 ? 6.818 3.445 -13.095 1.00 85.31 197 ARG A N 1
ATOM 1541 C CA . ARG A 1 197 ? 6.320 2.807 -11.876 1.00 85.31 197 ARG A CA 1
ATOM 1542 C C . ARG A 1 197 ? 5.036 2.080 -12.237 1.00 85.31 197 ARG A C 1
ATOM 1544 O O . ARG A 1 197 ? 4.024 2.719 -12.532 1.00 85.31 197 ARG A O 1
ATOM 1551 N N . TYR A 1 198 ? 5.104 0.758 -12.296 1.00 86.25 198 TYR A N 1
ATOM 1552 C CA . TYR A 1 198 ? 4.005 -0.092 -12.728 1.00 86.25 198 TYR A CA 1
ATOM 1553 C C . TYR A 1 198 ? 3.255 -0.665 -11.525 1.00 86.25 198 TYR A C 1
ATOM 1555 O O . TYR A 1 198 ? 3.848 -1.333 -10.680 1.00 86.25 198 TYR A O 1
ATOM 1563 N N . TYR A 1 199 ? 1.951 -0.416 -11.468 1.00 84.50 199 TYR A N 1
ATOM 1564 C CA . TYR A 1 199 ? 1.039 -0.933 -10.453 1.00 84.50 199 TYR A CA 1
ATOM 1565 C C . TYR A 1 199 ? 0.328 -2.163 -11.012 1.00 84.50 199 TYR A C 1
ATOM 1567 O O . TYR A 1 199 ? -0.492 -2.061 -11.933 1.00 84.50 199 TYR A O 1
ATOM 1575 N N . HIS A 1 200 ? 0.664 -3.323 -10.459 1.00 83.88 200 HIS A N 1
ATOM 1576 C CA . HIS A 1 200 ? 0.013 -4.590 -10.766 1.00 83.88 200 HIS A CA 1
ATOM 1577 C C . HIS A 1 200 ? -1.336 -4.678 -10.049 1.00 83.88 200 HIS A C 1
ATOM 1579 O O . HIS A 1 200 ? -1.485 -4.188 -8.928 1.00 83.88 200 HIS A O 1
ATOM 1585 N N . ALA A 1 201 ? -2.293 -5.393 -10.640 1.00 75.81 201 ALA A N 1
ATOM 1586 C CA . ALA A 1 201 ? -3.620 -5.606 -10.047 1.00 75.81 201 ALA A CA 1
ATOM 1587 C C . ALA A 1 201 ? -3.566 -6.415 -8.733 1.00 75.81 201 ALA A C 1
ATOM 1589 O O . ALA A 1 201 ? -4.514 -6.429 -7.952 1.00 75.81 201 ALA A O 1
ATOM 1590 N N . SE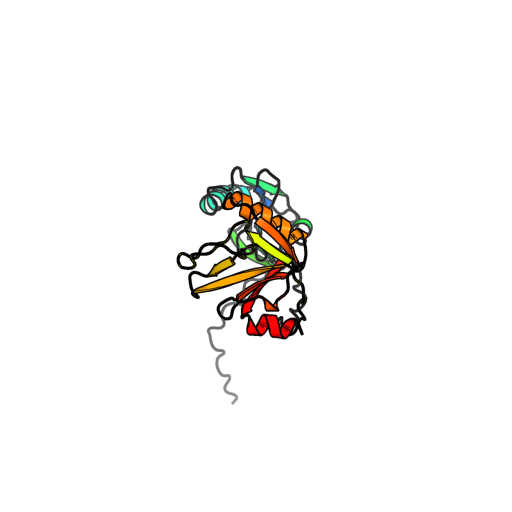R A 1 202 ? -2.444 -7.096 -8.476 1.00 75.00 202 SER A N 1
ATOM 1591 C CA . SER A 1 202 ? -2.150 -7.784 -7.215 1.00 75.00 202 SER A CA 1
ATOM 1592 C C . SER A 1 202 ? -1.769 -6.841 -6.066 1.00 75.00 202 SER A C 1
ATOM 1594 O O . SER A 1 202 ? -1.542 -7.310 -4.954 1.00 75.00 202 SER A O 1
ATOM 1596 N N . GLY A 1 203 ? -1.644 -5.536 -6.328 1.00 65.81 203 GLY A N 1
ATOM 1597 C CA . GLY A 1 203 ? -1.135 -4.546 -5.378 1.00 65.81 203 GLY A CA 1
ATOM 1598 C C . GLY A 1 203 ? 0.392 -4.426 -5.368 1.00 65.81 203 GLY A C 1
ATOM 1599 O O . GLY A 1 203 ? 0.930 -3.561 -4.685 1.00 65.81 203 GLY A O 1
ATOM 1600 N N . HIS A 1 204 ? 1.115 -5.247 -6.134 1.00 78.88 204 HIS A N 1
ATOM 1601 C CA . HIS A 1 204 ? 2.563 -5.106 -6.281 1.00 78.88 204 HIS A CA 1
ATOM 1602 C C . HIS A 1 204 ? 2.920 -3.862 -7.113 1.00 78.88 204 HIS A C 1
ATOM 1604 O O . HIS A 1 204 ? 2.309 -3.606 -8.149 1.00 78.88 204 HIS A O 1
ATOM 1610 N N . ILE A 1 205 ? 3.945 -3.121 -6.687 1.00 79.81 205 ILE A N 1
ATOM 1611 C CA . ILE A 1 205 ? 4.501 -1.983 -7.427 1.00 79.81 205 ILE A CA 1
ATOM 1612 C C . ILE A 1 205 ? 5.916 -2.323 -7.882 1.00 79.81 205 ILE A C 1
ATOM 1614 O O . ILE A 1 205 ? 6.734 -2.787 -7.083 1.00 79.81 205 ILE A O 1
ATOM 1618 N N . GLU A 1 206 ? 6.200 -2.052 -9.151 1.00 84.00 206 GLU A N 1
ATOM 1619 C CA . GLU A 1 206 ? 7.482 -2.330 -9.784 1.00 84.00 206 GLU A CA 1
ATOM 1620 C C . GLU A 1 206 ? 8.037 -1.081 -10.482 1.00 84.00 206 GLU A C 1
ATOM 1622 O O . GLU A 1 206 ? 7.404 -0.539 -11.389 1.00 84.00 206 GLU A O 1
ATOM 1627 N N . ASP A 1 207 ? 9.238 -0.651 -10.093 1.00 85.19 207 ASP A N 1
ATOM 1628 C CA . ASP A 1 207 ? 9.952 0.443 -10.753 1.00 85.19 207 ASP A CA 1
ATOM 1629 C C . ASP A 1 207 ? 10.875 -0.107 -11.839 1.00 85.19 207 ASP A C 1
ATOM 1631 O O . ASP A 1 207 ? 11.820 -0.857 -11.587 1.00 85.19 207 ASP A O 1
ATOM 1635 N N . LEU A 1 208 ? 10.578 0.260 -13.080 1.00 83.88 208 LEU A N 1
ATOM 1636 C CA . LEU A 1 208 ? 11.199 -0.280 -14.275 1.00 83.88 208 LEU A CA 1
ATOM 1637 C C . LEU A 1 208 ? 11.882 0.825 -15.080 1.00 83.88 208 LEU A C 1
ATOM 1639 O O . LEU A 1 208 ? 11.233 1.785 -15.504 1.00 83.88 208 LEU A O 1
ATOM 1643 N N . PRO A 1 209 ? 13.171 0.668 -15.426 1.00 84.19 209 PRO A N 1
ATOM 1644 C CA . PRO A 1 209 ? 13.781 1.489 -16.460 1.00 84.19 209 PRO A CA 1
ATOM 1645 C C . PRO A 1 209 ? 13.011 1.330 -17.778 1.00 84.19 209 PRO A C 1
ATOM 1647 O O . PRO A 1 209 ? 12.662 0.212 -18.162 1.00 84.19 209 PRO A O 1
ATOM 1650 N N . ARG A 1 210 ? 12.826 2.405 -18.557 1.00 83.12 210 ARG A N 1
ATOM 1651 C CA . ARG A 1 210 ? 12.091 2.359 -19.841 1.00 83.12 210 ARG A CA 1
ATOM 1652 C C . ARG A 1 210 ? 12.493 1.204 -20.759 1.00 83.12 210 ARG A C 1
ATOM 1654 O O . ARG A 1 210 ? 11.643 0.591 -21.400 1.00 83.12 210 ARG A O 1
ATOM 1661 N N . LYS A 1 211 ? 13.796 0.919 -20.871 1.00 82.69 211 LYS A N 1
ATOM 1662 C CA . LYS A 1 211 ? 14.298 -0.169 -21.732 1.00 82.69 211 LYS A CA 1
ATOM 1663 C C . LYS A 1 211 ? 13.772 -1.534 -21.304 1.00 82.69 211 LYS A C 1
ATOM 1665 O O . LYS A 1 211 ? 13.523 -2.368 -22.168 1.00 82.69 211 LYS A O 1
ATOM 1670 N N . GLU A 1 212 ? 13.626 -1.734 -20.003 1.00 83.56 212 GLU A N 1
ATOM 1671 C CA . GLU A 1 212 ? 13.117 -2.963 -19.416 1.00 83.56 212 GLU A CA 1
ATOM 1672 C C . GLU A 1 212 ? 11.610 -3.080 -19.635 1.00 83.56 212 GLU A C 1
ATOM 1674 O O . GLU A 1 212 ? 11.143 -4.072 -20.193 1.00 83.56 212 GLU A O 1
ATOM 1679 N N . TYR A 1 213 ? 10.867 -2.008 -19.350 1.00 84.50 213 TYR A N 1
ATOM 1680 C CA . TYR A 1 213 ? 9.427 -1.951 -19.595 1.00 84.50 213 TYR A CA 1
ATOM 1681 C C . TYR A 1 213 ? 9.076 -2.247 -21.065 1.00 84.50 213 TYR A C 1
ATOM 1683 O O . TYR A 1 213 ? 8.288 -3.141 -21.374 1.00 84.50 213 TYR A O 1
ATOM 1691 N N . LEU A 1 214 ? 9.747 -1.569 -22.005 1.00 83.31 214 LEU A N 1
ATOM 1692 C CA . LEU A 1 214 ? 9.547 -1.771 -23.446 1.00 83.31 214 LEU A CA 1
ATOM 1693 C C . LEU A 1 214 ? 9.985 -3.154 -23.944 1.00 83.31 214 LEU A C 1
ATOM 1695 O O . LEU A 1 214 ? 9.542 -3.577 -25.014 1.00 83.31 214 LEU A O 1
ATOM 1699 N N . ARG A 1 215 ? 10.887 -3.837 -23.229 1.00 84.31 215 ARG A N 1
ATOM 1700 C CA . ARG A 1 215 ? 11.265 -5.221 -23.537 1.00 84.31 215 ARG A CA 1
ATOM 1701 C C . ARG A 1 215 ? 10.123 -6.166 -23.183 1.00 84.31 215 ARG A C 1
ATOM 1703 O O . ARG A 1 215 ? 9.843 -7.057 -23.975 1.00 84.31 215 ARG A O 1
ATOM 1710 N N . ARG A 1 216 ? 9.478 -5.949 -22.036 1.00 83.62 216 ARG A N 1
ATOM 1711 C CA . ARG A 1 216 ? 8.419 -6.808 -21.488 1.00 83.62 216 ARG A CA 1
ATOM 1712 C C . ARG A 1 216 ? 7.044 -6.599 -22.127 1.00 83.62 216 ARG A C 1
ATOM 1714 O O . ARG A 1 216 ? 6.206 -7.481 -22.017 1.00 83.62 216 ARG A O 1
ATOM 1721 N N . CYS A 1 217 ? 6.827 -5.488 -22.831 1.00 79.56 217 CYS A N 1
ATOM 1722 C CA . CYS A 1 217 ? 5.616 -5.280 -23.637 1.00 79.56 217 CYS A CA 1
ATOM 1723 C C . CYS A 1 217 ? 5.572 -6.144 -24.922 1.00 79.56 217 CYS A C 1
ATOM 1725 O O . CYS A 1 217 ? 4.537 -6.223 -25.568 1.00 79.56 217 CYS A O 1
ATOM 1727 N N . ARG A 1 218 ? 6.692 -6.764 -25.336 1.00 62.75 218 ARG A N 1
ATOM 1728 C CA . ARG A 1 218 ? 6.848 -7.416 -26.654 1.00 62.75 218 ARG A CA 1
ATOM 1729 C C . ARG A 1 218 ? 6.635 -8.922 -26.669 1.00 62.75 218 ARG A C 1
ATOM 1731 O O . ARG A 1 218 ? 7.106 -9.593 -25.729 1.00 62.75 218 ARG A O 1
#